Protein 6CH1 (pdb70)

B-factor: mean 39.86, std 14.21, range [16.85, 100.2]

Radius of gyration: 22.58 Å; Cα contacts (8 Å, |Δi|>4): 548; chains: 1; bounding box: 51×66×51 Å

Nearest PDB structures (foldseek):
  6ch2-assembly1_A  TM=9.895E-01  e=1.101E-60  Salmonella enterica subsp. enterica serovar Typhimurium str. LT2
  6ai3-assembly2_B  TM=9.498E-01  e=2.063E-58  Salmonella enterica subsp. enterica serovar Typhimurium str. LT2
  6ai2-assembly2_B  TM=9.522E-01  e=2.180E-57  Salmonella enterica subsp. enterica serovar Typhimurium str. LT2
  6ai1-assembly2_B  TM=9.357E-01  e=2.744E-57  Salmonella enterica subsp. enterica serovar Typhimurium str. LT2
  3myd-assembly1_A  TM=8.206E-01  e=5.466E-31  Helicobacter pylori

Structure (mmCIF, N/CA/C/O backbone):
data_6CH1
#
_entry.id   6CH1
#
_cell.length_a   40.380
_cell.length_b   49.970
_cell.length_c   50.950
_cell.angle_alpha   78.04
_cell.angle_beta   68.99
_cell.angle_gamma   80.66
#
_symmetry.space_group_name_H-M   'P 1'
#
loop_
_entity.id
_entity.type
_entity.pdbx_description
1 polymer 'Flagellar biosynthesis protein FlhA'
2 non-polymer 1,2-ETHANEDIOL
3 water water
#
loop_
_atom_site.group_PDB
_atom_site.id
_atom_site.type_symbol
_atom_site.label_atom_id
_atom_site.label_alt_id
_atom_site.label_comp_id
_atom_site.label_asym_id
_atom_site.label_entity_id
_atom_site.label_seq_id
_atom_site.pdbx_PDB_ins_code
_atom_site.Cartn_x
_atom_site.Cartn_y
_atom_site.Cartn_z
_atom_site.occupancy
_atom_site.B_iso_or_equiv
_atom_site.auth_seq_id
_atom_site.auth_comp_id
_atom_site.auth_asym_id
_atom_site.auth_atom_id
_atom_site.pdbx_PDB_model_num
ATOM 1 N N . GLY A 1 4 ? -48.925 -6.665 -38.934 1.00 81.00 359 GLY A N 1
ATOM 2 C CA . GLY A 1 4 ? -49.747 -5.468 -38.811 1.00 81.31 359 GLY A CA 1
ATOM 3 C C . GLY A 1 4 ? -49.145 -4.490 -37.808 1.00 75.56 359 GLY A C 1
ATOM 4 O O . GLY A 1 4 ? -49.084 -3.285 -38.063 1.00 74.03 359 GLY A O 1
ATOM 5 N N . GLU A 1 5 ? -48.704 -5.014 -36.667 1.00 52.91 360 GLU A N 1
ATOM 6 C CA . GLU A 1 5 ? -48.116 -4.191 -35.617 1.00 48.50 360 GLU A CA 1
ATOM 7 C C . GLU A 1 5 ? -46.637 -3.967 -35.901 1.00 40.40 360 GLU A C 1
ATOM 8 O O . GLU A 1 5 ? -45.908 -4.907 -36.233 1.00 37.71 360 GLU A O 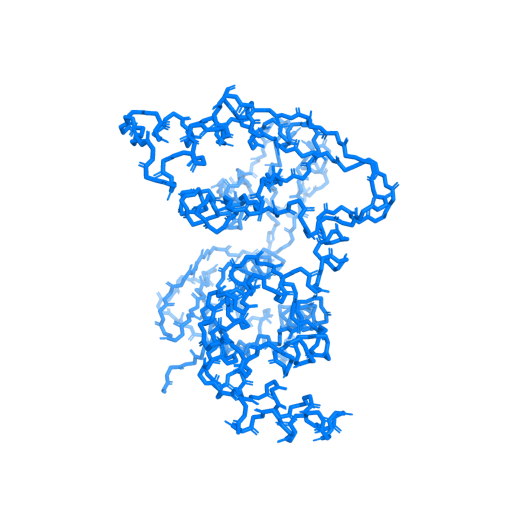1
ATOM 19 N N . ASP A 1 6 ? -46.196 -2.722 -35.761 1.00 37.53 361 ASP A N 1
ATOM 20 C CA . ASP A 1 6 ? -44.782 -2.416 -35.925 1.00 36.12 361 ASP A CA 1
ATOM 21 C C . ASP A 1 6 ? -43.954 -3.219 -34.930 1.00 31.24 361 ASP A C 1
ATOM 22 O O . ASP A 1 6 ? -44.363 -3.433 -33.787 1.00 30.64 361 ASP A O 1
ATOM 31 N N . SER A 1 7 ? -42.788 -3.686 -35.380 1.00 32.76 362 SER A N 1
ATOM 32 C CA . SER A 1 7 ? -41.914 -4.451 -34.497 1.00 30.84 362 SER A CA 1
ATOM 33 C C . SER A 1 7 ? -41.483 -3.614 -33.300 1.00 29.17 362 SER A C 1
ATOM 34 O O . SER A 1 7 ? -41.374 -4.123 -32.178 1.00 28.88 362 SER A O 1
ATOM 42 N N . LEU A 1 8 ? -41.223 -2.331 -33.522 1.00 27.88 363 LEU A N 1
ATOM 43 C CA . LEU A 1 8 ? -40.796 -1.426 -32.465 1.00 26.60 363 LEU A CA 1
ATOM 44 C C . LEU A 1 8 ? -41.438 -0.083 -32.755 1.00 26.76 363 LEU A C 1
ATOM 45 O O . LEU A 1 8 ? -41.331 0.426 -33.875 1.00 29.25 363 LEU A O 1
ATOM 61 N N . GLY A 1 9 ? -42.127 0.472 -31.763 1.00 24.80 364 GLY A N 1
ATOM 62 C CA . GLY A 1 9 ? -42.895 1.679 -31.972 1.00 24.71 364 GLY A CA 1
ATOM 63 C C . GLY A 1 9 ? -42.779 2.615 -30.786 1.00 25.22 364 GLY A C 1
ATOM 64 O O . GLY A 1 9 ? -42.435 2.213 -29.670 1.00 21.61 364 GLY A O 1
ATOM 68 N N . MET A 1 10 ? -43.073 3.881 -31.060 1.00 27.04 365 MET A N 1
ATOM 69 C CA . MET A 1 10 ? -43.150 4.903 -30.031 1.00 30.40 365 MET A CA 1
ATOM 70 C C . MET A 1 10 ? -44.345 5.798 -30.316 1.00 31.76 365 MET A C 1
ATOM 71 O O . MET A 1 10 ? -44.597 6.164 -31.469 1.00 32.48 365 MET A O 1
ATOM 85 N N . GLU A 1 11 ? -45.094 6.119 -29.266 1.00 27.68 366 GLU A N 1
ATOM 86 C CA . GLU A 1 11 ? -46.203 7.056 -29.329 1.00 25.48 366 GLU A CA 1
ATOM 87 C C . GLU A 1 11 ? -45.898 8.235 -28.419 1.00 25.62 366 GLU A C 1
ATOM 88 O O . GLU A 1 11 ? -45.320 8.062 -27.342 1.00 26.11 366 GLU A O 1
ATOM 100 N N . VAL A 1 12 ? -46.293 9.432 -28.843 1.00 26.90 367 VAL A N 1
ATOM 101 C CA . VAL A 1 12 ? -45.924 10.658 -28.144 1.00 32.87 367 VAL A CA 1
ATOM 102 C C . VAL A 1 12 ? -47.133 11.577 -28.030 1.00 34.39 367 VAL A C 1
ATOM 103 O O . VAL A 1 12 ? -47.950 11.671 -28.954 1.00 33.93 367 VAL A O 1
ATOM 116 N N . GLY A 1 13 ? -47.238 12.258 -26.889 1.00 28.88 368 GLY A N 1
ATOM 117 C CA . GLY A 1 13 ? -48.137 13.385 -26.760 1.00 30.17 368 GLY A CA 1
ATOM 118 C C . GLY A 1 13 ? -47.624 14.581 -27.541 1.00 30.66 368 GLY A C 1
ATOM 119 O O . GLY A 1 13 ? -46.476 14.626 -27.980 1.00 29.97 368 GLY A O 1
ATOM 123 N N . TYR A 1 14 ? -48.496 15.585 -27.695 1.00 42.62 369 TYR A N 1
ATOM 124 C CA . TYR A 1 14 ? -48.237 16.642 -28.671 1.00 42.35 369 TYR A CA 1
ATOM 125 C C . TYR A 1 14 ? -47.022 17.489 -28.311 1.00 42.57 369 TYR A C 1
ATOM 126 O O . TYR A 1 14 ? -46.367 18.036 -29.205 1.00 41.72 369 TYR A O 1
ATOM 144 N N . ARG A 1 15 ? -46.693 17.607 -27.025 1.00 32.21 370 ARG A N 1
ATOM 145 C CA . ARG A 1 15 ? -45.538 18.412 -26.651 1.00 32.00 370 ARG A CA 1
ATOM 146 C C . ARG A 1 15 ? -44.234 17.786 -27.128 1.00 30.79 370 ARG A C 1
ATOM 147 O O . ARG A 1 15 ? -43.253 18.503 -27.345 1.00 31.98 370 ARG A O 1
ATOM 168 N N . LEU A 1 16 ? -44.206 16.468 -27.307 1.00 29.61 371 LEU A N 1
ATOM 169 C CA . LEU A 1 16 ? -43.020 15.759 -27.765 1.00 28.64 371 LEU A CA 1
ATOM 170 C C . LEU A 1 16 ? -42.943 15.628 -29.282 1.00 28.69 371 LEU A C 1
ATOM 171 O O . LEU A 1 16 ? -41.965 15.066 -29.787 1.00 29.08 371 LEU A O 1
ATOM 187 N N . ILE A 1 17 ? -43.943 16.127 -30.014 1.00 36.07 372 ILE A N 1
ATOM 188 C CA . ILE A 1 17 ? -43.891 16.061 -31.477 1.00 37.43 372 ILE A CA 1
ATOM 189 C C . ILE A 1 17 ? -42.670 16.765 -32.044 1.00 37.03 372 ILE A C 1
ATOM 190 O O . ILE A 1 17 ? -42.046 16.225 -32.968 1.00 38.04 372 ILE A O 1
ATOM 206 N N . PRO A 1 18 ? -42.277 17.956 -31.578 1.00 35.06 373 PRO A N 1
ATOM 207 C CA . PRO A 1 18 ? -41.112 18.617 -32.193 1.00 35.14 373 PRO A CA 1
ATOM 208 C C . PRO A 1 18 ? -39.845 17.777 -32.171 1.00 34.60 373 PRO A C 1
ATOM 209 O O . PRO A 1 18 ? -39.148 17.695 -33.193 1.00 35.00 373 PRO A O 1
ATOM 220 N N . MET A 1 19 ? -39.523 17.141 -31.038 1.00 33.04 374 MET A N 1
ATOM 221 C CA . MET A 1 19 ? -38.291 16.363 -30.967 1.00 32.21 374 MET A CA 1
ATOM 222 C C . MET A 1 19 ? -38.312 15.133 -31.868 1.00 31.16 374 MET A C 1
ATOM 223 O O . MET A 1 19 ? -37.251 14.536 -32.084 1.00 30.60 374 MET A O 1
ATOM 237 N N . VAL A 1 20 ? -39.471 14.753 -32.413 1.00 31.57 375 VAL A N 1
ATOM 238 C CA . VAL A 1 20 ? -39.563 13.640 -33.349 1.00 32.08 375 VAL A CA 1
ATOM 239 C C . VAL A 1 20 ? -40.025 14.078 -34.734 1.00 36.18 375 VAL A C 1
ATOM 240 O O . VAL A 1 20 ? -40.388 13.233 -35.552 1.00 37.03 375 VAL A O 1
ATOM 253 N N . ASP A 1 21 ? -40.025 15.383 -35.016 1.00 32.30 376 ASP A N 1
ATOM 254 C CA . ASP A 1 21 ? -40.512 15.920 -36.286 1.00 37.95 376 ASP A CA 1
ATOM 255 C C . ASP A 1 21 ? -39.312 16.316 -37.138 1.00 40.65 376 ASP A C 1
ATOM 256 O O . ASP A 1 21 ? -38.589 17.257 -36.803 1.00 40.28 376 ASP A O 1
ATOM 265 N N . PHE A 1 22 ? -39.116 15.609 -38.254 1.00 56.24 377 PHE A N 1
ATOM 266 C CA . PHE A 1 22 ? -37.975 15.877 -39.123 1.00 59.87 377 PHE A CA 1
ATOM 267 C C . PHE A 1 22 ? -38.017 17.280 -39.716 1.00 61.57 377 PHE A C 1
ATOM 268 O O . PHE A 1 22 ? -36.975 17.797 -40.131 1.00 60.52 377 PHE A O 1
ATOM 285 N N . GLN A 1 23 ? -39.193 17.907 -39.769 1.00 59.01 378 GLN A N 1
ATOM 286 C CA . GLN A 1 23 ? -39.299 19.275 -40.256 1.00 61.96 378 GLN A CA 1
ATOM 287 C C . GLN A 1 23 ? -38.938 20.303 -39.193 1.00 61.75 378 GLN A C 1
ATOM 288 O O . GLN A 1 23 ? -38.625 21.448 -39.539 1.00 62.31 378 GLN A O 1
ATOM 302 N N . GLN A 1 24 ? -38.986 19.928 -37.914 1.00 56.54 379 GLN A N 1
ATOM 303 C CA . GLN A 1 24 ? -38.615 20.836 -36.837 1.00 57.29 379 GLN A CA 1
ATOM 304 C C . GLN A 1 24 ? -37.248 20.444 -36.288 1.00 58.74 379 GLN A C 1
ATOM 305 O O . GLN A 1 24 ? -36.379 19.990 -37.041 1.00 58.02 379 GLN A O 1
ATOM 319 N N . ASP A 1 25 ? -37.048 20.613 -34.980 1.00 66.56 380 ASP A N 1
ATOM 320 C CA . ASP A 1 25 ? -35.764 20.277 -34.372 1.00 67.41 380 ASP A CA 1
ATOM 321 C C . ASP A 1 25 ? -35.449 18.792 -34.529 1.00 62.90 380 ASP A C 1
ATOM 322 O O . ASP A 1 25 ? -34.360 18.419 -34.981 1.00 63.04 380 ASP A O 1
ATOM 331 N N . GLY A 1 26 ? -36.392 17.928 -34.156 1.00 47.93 381 GLY A N 1
ATOM 332 C CA . GLY A 1 26 ? -36.207 16.496 -34.325 1.00 41.38 381 GLY A CA 1
ATOM 333 C C . GLY A 1 26 ? -34.988 15.934 -33.628 1.00 35.84 381 GLY A C 1
ATOM 334 O O . GLY A 1 26 ? -34.387 14.977 -34.125 1.00 33.23 381 GLY A O 1
ATOM 338 N N . GLU A 1 27 ? -34.617 16.491 -32.472 1.00 39.99 382 GLU A N 1
ATOM 339 C CA . GLU A 1 27 ? -33.401 16.060 -31.789 1.00 39.44 382 GLU A CA 1
ATOM 340 C C . GLU A 1 27 ? -33.430 14.574 -31.456 1.00 33.56 382 GLU A C 1
ATOM 341 O O . GLU A 1 27 ? -32.386 13.911 -31.490 1.00 31.13 382 GLU A O 1
ATOM 353 N N . LEU A 1 28 ? -34.608 14.032 -31.129 1.00 35.26 383 LEU A N 1
ATOM 354 C CA . LEU A 1 28 ? -34.698 12.630 -30.736 1.00 31.89 383 LEU A CA 1
ATOM 355 C C . LEU A 1 28 ? -34.494 11.692 -31.922 1.00 32.21 383 LEU A C 1
ATOM 356 O O . LEU A 1 28 ? -34.049 10.552 -31.741 1.00 33.09 383 LEU A O 1
ATOM 372 N N . LEU A 1 29 ? -34.819 12.140 -33.136 1.00 33.48 384 LEU A N 1
ATOM 373 C CA . LEU A 1 29 ? -34.592 11.308 -34.312 1.00 32.84 384 LEU A CA 1
ATOM 374 C C . LEU A 1 29 ? -33.112 10.989 -34.480 1.00 33.23 384 LEU A C 1
ATOM 375 O O . LEU A 1 29 ? -32.750 9.859 -34.823 1.00 33.42 384 LEU A O 1
ATOM 391 N N . GLY A 1 30 ? -32.239 11.972 -34.240 1.00 32.64 385 GLY A N 1
ATOM 392 C CA . GLY A 1 30 ? -30.812 11.731 -34.386 1.00 32.63 385 GLY A CA 1
ATOM 393 C C . GLY A 1 30 ? -30.260 10.818 -33.307 1.00 33.59 385 GLY A C 1
ATOM 394 O O . GLY A 1 30 ? -29.366 10.006 -33.565 1.00 34.70 385 GLY A O 1
ATOM 398 N N . ARG A 1 31 ? -30.774 10.947 -32.081 1.00 30.22 386 ARG A N 1
ATOM 399 C CA . ARG A 1 31 ? -30.381 10.044 -31.004 1.00 30.64 386 ARG A CA 1
ATOM 400 C C . ARG A 1 31 ? -30.812 8.612 -31.298 1.00 31.33 386 ARG A C 1
ATOM 401 O O . ARG A 1 31 ? -30.069 7.662 -31.017 1.00 31.82 386 ARG A O 1
ATOM 422 N N . ILE A 1 32 ? -32.014 8.433 -31.851 1.00 32.04 387 ILE A N 1
ATOM 423 C CA . ILE A 1 32 ? -32.469 7.093 -32.214 1.00 30.56 387 ILE A CA 1
ATOM 424 C C . ILE A 1 32 ? -31.531 6.477 -33.242 1.00 33.00 387 ILE A C 1
ATOM 425 O O . ILE A 1 32 ? -31.134 5.312 -33.120 1.00 32.44 387 ILE A O 1
ATOM 441 N N . ARG A 1 33 ? -31.152 7.252 -34.263 1.00 32.46 388 ARG A N 1
ATOM 442 C CA . ARG A 1 33 ? -30.256 6.736 -35.292 1.00 36.95 388 ARG A CA 1
ATOM 443 C C . ARG A 1 33 ? -28.921 6.300 -34.701 1.00 33.19 388 ARG A C 1
ATOM 444 O O . ARG A 1 33 ? -28.384 5.251 -35.077 1.00 31.38 388 ARG A O 1
ATOM 465 N N . SER A 1 34 ? -28.371 7.085 -33.770 1.00 39.79 389 SER A N 1
ATOM 466 C CA . SER A 1 34 ? -27.106 6.707 -33.146 1.00 39.35 389 SER A CA 1
ATOM 467 C C . SER A 1 34 ? -27.269 5.460 -32.284 1.00 34.47 389 SER A C 1
ATOM 468 O O . SER A 1 34 ? -26.367 4.616 -32.229 1.00 32.35 389 SER A O 1
ATOM 476 N N . ILE A 1 35 ? -28.412 5.332 -31.604 1.00 32.08 390 ILE A N 1
ATOM 477 C CA . ILE A 1 35 ? -28.693 4.138 -30.809 1.00 28.30 390 ILE A CA 1
ATOM 478 C C . ILE A 1 35 ? -28.715 2.898 -31.698 1.00 27.44 390 ILE A C 1
ATOM 479 O O . ILE A 1 35 ? -28.113 1.868 -31.374 1.00 27.30 390 ILE A O 1
ATOM 495 N N . ARG A 1 36 ? -29.420 2.971 -32.830 1.00 23.31 391 ARG A N 1
ATOM 496 C CA . ARG A 1 36 ? -29.529 1.798 -33.695 1.00 25.32 391 ARG A CA 1
ATOM 497 C C . ARG A 1 36 ? -28.185 1.470 -34.335 1.00 27.72 391 ARG A C 1
ATOM 498 O O . ARG A 1 36 ? -27.808 0.296 -34.434 1.00 26.52 391 ARG A O 1
ATOM 519 N N . LYS A 1 37 ? -27.441 2.497 -34.750 1.00 29.77 392 LYS A N 1
ATOM 520 C CA . LYS A 1 37 ? -26.109 2.287 -35.311 1.00 32.99 392 LYS A CA 1
ATOM 521 C C . LYS A 1 37 ? -25.165 1.661 -34.287 1.00 29.66 392 LYS A C 1
ATOM 522 O O . LYS A 1 37 ? -24.377 0.770 -34.623 1.00 27.74 392 LYS A O 1
ATOM 541 N N . LYS A 1 38 ? -25.233 2.108 -33.030 1.00 32.78 393 LYS A N 1
ATOM 542 C CA . LYS A 1 38 ? -24.340 1.578 -32.005 1.00 35.12 393 LYS A CA 1
ATOM 543 C C . LYS A 1 38 ? -24.669 0.124 -31.668 1.00 32.59 393 LYS A C 1
ATOM 544 O O . LYS A 1 38 ? -23.765 -0.669 -31.382 1.00 29.35 393 LYS A O 1
ATOM 563 N N . PHE A 1 39 ? -25.956 -0.242 -31.672 1.00 28.99 394 PHE A N 1
ATOM 564 C CA . PHE A 1 39 ? -26.323 -1.645 -31.477 1.00 30.45 394 PHE A CA 1
ATOM 565 C C . PHE A 1 39 ? -25.815 -2.516 -32.625 1.00 27.75 394 PHE A C 1
ATOM 566 O O . PHE A 1 39 ? -25.299 -3.620 -32.401 1.00 26.37 394 PHE A O 1
ATOM 583 N N . ALA A 1 40 ? -25.964 -2.047 -33.863 1.00 31.15 395 ALA A N 1
ATOM 584 C CA . ALA A 1 40 ? -25.486 -2.823 -35.002 1.00 30.61 395 ALA A CA 1
ATOM 585 C C . ALA A 1 40 ? -23.981 -3.044 -34.923 1.00 30.92 395 ALA A C 1
ATOM 586 O O . ALA A 1 40 ? -23.495 -4.156 -35.158 1.00 29.51 395 ALA A O 1
ATOM 593 N N . GLN A 1 41 ? -23.230 -2.001 -34.570 1.00 31.93 396 GLN A N 1
ATOM 594 C CA . GLN A 1 41 ? -21.773 -2.078 -34.596 1.00 36.60 396 GLN A CA 1
ATOM 595 C C . GLN A 1 41 ? -21.222 -2.853 -33.405 1.00 35.55 396 GLN A C 1
ATOM 596 O O . GLN A 1 41 ? -20.286 -3.644 -33.557 1.00 35.50 396 GLN A O 1
ATOM 610 N N . ASP A 1 42 ? -21.786 -2.643 -32.220 1.00 34.70 397 ASP A N 1
ATOM 611 C CA . ASP A 1 42 ? -21.236 -3.233 -31.008 1.00 36.93 397 ASP A CA 1
ATOM 612 C C . ASP A 1 42 ? -21.792 -4.622 -30.724 1.00 35.32 397 ASP A C 1
ATOM 613 O O . ASP A 1 42 ? -21.045 -5.509 -30.299 1.00 34.02 397 ASP A O 1
ATOM 622 N N . MET A 1 43 ? -23.087 -4.830 -30.942 1.00 32.05 398 MET A N 1
ATOM 623 C CA . MET A 1 43 ? -23.716 -6.110 -30.652 1.00 32.24 398 MET A CA 1
ATOM 624 C C . MET A 1 43 ? -23.935 -6.969 -31.891 1.00 28.56 398 MET A C 1
ATOM 625 O O . MET A 1 43 ? -24.279 -8.147 -31.751 1.00 27.57 398 MET A O 1
ATOM 639 N N . GLY A 1 44 ? -23.737 -6.422 -33.089 1.00 29.58 399 GLY A N 1
ATOM 640 C CA . GLY A 1 44 ? -23.992 -7.162 -34.309 1.00 28.43 399 GLY A CA 1
ATOM 641 C C . GLY A 1 44 ? -25.453 -7.265 -34.668 1.00 29.77 399 GLY A C 1
ATOM 642 O O . GLY A 1 44 ? -25.823 -8.080 -35.521 1.00 29.80 399 GLY A O 1
ATOM 646 N N . PHE A 1 45 ? -26.288 -6.428 -34.062 1.00 33.31 400 PHE A N 1
ATOM 647 C CA . PHE A 1 45 ? -27.740 -6.551 -34.099 1.00 35.06 400 PHE A CA 1
ATOM 648 C C . PHE A 1 45 ? -28.297 -5.185 -34.496 1.00 32.01 400 PHE A C 1
ATOM 649 O O . PHE A 1 45 ? -28.304 -4.253 -33.689 1.00 30.98 400 PHE A O 1
ATOM 666 N N . LEU A 1 46 ? -28.740 -5.054 -35.746 1.00 35.83 401 LEU A N 1
ATOM 667 C CA . LEU A 1 46 ? -29.413 -3.830 -36.165 1.00 34.38 401 LEU A CA 1
ATOM 668 C C . LEU A 1 46 ? -30.852 -3.904 -35.676 1.00 34.32 401 LEU A C 1
ATOM 669 O O . LEU A 1 46 ? -31.629 -4.727 -36.180 1.00 35.16 401 LEU A O 1
ATOM 685 N N . PRO A 1 47 ? -31.254 -3.089 -34.704 1.00 26.50 402 PRO A N 1
ATOM 686 C CA . PRO A 1 47 ? -32.633 -3.161 -34.221 1.00 25.89 402 PRO A CA 1
ATOM 687 C C . PRO A 1 47 ? -33.597 -2.701 -35.296 1.00 25.98 402 PRO A C 1
ATOM 688 O O . PRO A 1 47 ? -33.199 -2.015 -36.249 1.00 24.68 402 PRO A O 1
ATOM 699 N N . PRO A 1 48 ? -34.873 -3.065 -35.195 1.00 32.33 403 PRO A N 1
ATOM 700 C CA . PRO A 1 48 ? -35.837 -2.590 -36.189 1.00 31.83 403 PRO A CA 1
ATOM 701 C C . PRO A 1 48 ? -35.990 -1.080 -36.103 1.00 31.37 403 PRO A C 1
ATOM 702 O O . PRO A 1 48 ? -35.697 -0.455 -35.083 1.00 29.51 403 PRO A O 1
ATOM 713 N N . VAL A 1 49 ? -36.442 -0.488 -37.210 1.00 33.07 404 VAL A N 1
ATOM 714 C CA . VAL A 1 49 ? -36.743 0.931 -37.196 1.00 31.43 404 VAL A CA 1
ATOM 715 C C . VAL A 1 49 ? -37.812 1.194 -36.140 1.00 30.49 404 VAL A C 1
ATOM 716 O O . VAL A 1 49 ? -38.702 0.367 -35.901 1.00 29.09 404 VAL A O 1
ATOM 729 N N . VAL A 1 50 ? -37.716 2.351 -35.495 1.00 29.44 405 VAL A N 1
ATOM 730 C CA . VAL A 1 50 ? -38.709 2.777 -34.517 1.00 28.79 405 VAL A CA 1
ATOM 731 C C . VAL A 1 50 ? -39.756 3.591 -35.268 1.00 28.77 405 VAL A C 1
ATOM 732 O O . VAL A 1 50 ? -39.469 4.688 -35.751 1.00 29.61 405 VAL A O 1
ATOM 745 N N . HIS A 1 51 ? -40.966 3.048 -35.381 1.00 28.46 406 HIS A N 1
ATOM 746 C CA . HIS A 1 51 ? -42.076 3.779 -35.980 1.00 31.49 406 HIS A CA 1
ATOM 747 C C . HIS A 1 51 ? -42.684 4.709 -34.938 1.00 31.74 406 HIS A C 1
ATOM 748 O O . HIS A 1 51 ? -43.188 4.252 -33.907 1.00 30.57 406 HIS A O 1
ATOM 762 N N . ILE A 1 52 ? -42.643 6.010 -35.208 1.00 34.18 407 ILE A N 1
ATOM 763 C CA . ILE A 1 52 ? -43.106 7.029 -34.272 1.00 32.88 407 ILE A CA 1
ATOM 764 C C . ILE A 1 52 ? -44.437 7.572 -34.770 1.00 32.70 407 ILE A C 1
ATOM 765 O O . ILE A 1 52 ? -44.584 7.886 -35.957 1.00 30.66 407 ILE A O 1
ATOM 781 N N . ARG A 1 53 ? -45.403 7.682 -33.863 1.00 26.86 408 ARG A N 1
ATOM 782 C CA . ARG A 1 53 ? -46.720 8.204 -34.189 1.00 32.31 408 ARG A CA 1
ATOM 783 C C . ARG A 1 53 ? -47.230 9.029 -33.017 1.00 30.63 408 ARG A C 1
ATOM 784 O O . ARG A 1 53 ? -46.930 8.738 -31.858 1.00 27.64 408 ARG A O 1
ATOM 805 N N . ASP A 1 54 ? -47.978 10.080 -33.332 1.00 42.30 409 ASP A N 1
ATOM 806 C CA . ASP A 1 54 ? -48.628 10.878 -32.305 1.00 45.55 409 ASP A CA 1
ATOM 807 C C . ASP A 1 54 ? -49.835 10.131 -31.751 1.00 42.50 409 ASP A C 1
ATOM 808 O O . ASP A 1 54 ? -50.468 9.329 -32.444 1.00 41.32 409 ASP A O 1
ATOM 817 N N . ASN A 1 55 ? -50.148 10.401 -30.485 1.00 44.42 410 ASN A N 1
ATOM 818 C CA . ASN A 1 55 ? -51.301 9.804 -29.816 1.00 44.08 410 ASN A CA 1
ATOM 819 C C . ASN A 1 55 ? -51.880 10.850 -28.874 1.00 47.13 410 ASN A C 1
ATOM 820 O O . ASN A 1 55 ? -51.279 11.152 -27.838 1.00 47.49 410 ASN A O 1
ATOM 831 N N . MET A 1 56 ? -53.053 11.384 -29.218 1.00 43.32 411 MET A N 1
ATOM 832 C CA . MET A 1 56 ? -53.600 12.557 -28.549 1.00 46.96 411 MET A CA 1
ATOM 833 C C . MET A 1 56 ? -54.410 12.248 -27.295 1.00 44.16 411 MET A C 1
ATOM 834 O O . MET A 1 56 ? -54.736 13.181 -26.553 1.00 42.28 411 MET A O 1
ATOM 848 N N . ASP A 1 57 ? -54.760 10.990 -27.038 1.00 54.10 412 ASP A N 1
ATOM 849 C CA . ASP A 1 57 ? -55.294 10.655 -25.725 1.00 57.51 412 ASP A CA 1
ATOM 850 C C . ASP A 1 57 ? -54.183 10.438 -24.710 1.00 55.81 412 ASP A C 1
ATOM 851 O O . ASP A 1 57 ? -54.465 10.281 -23.517 1.00 55.16 412 ASP A O 1
ATOM 860 N N . LEU A 1 58 ? -52.936 10.432 -25.166 1.00 46.61 413 LEU A N 1
ATOM 861 C CA . LEU A 1 58 ? -51.780 10.463 -24.294 1.00 46.56 413 LEU A CA 1
ATOM 862 C C . LEU A 1 58 ? -51.600 11.867 -23.737 1.00 45.23 413 LEU A C 1
ATOM 863 O O . LEU A 1 58 ? -51.906 12.864 -24.397 1.00 45.53 413 LEU A O 1
ATOM 879 N N . GLN A 1 59 ? -51.100 11.943 -22.506 1.00 44.65 414 GLN A N 1
ATOM 880 C CA . GLN A 1 59 ? -50.818 13.236 -21.916 1.00 46.48 414 GLN A CA 1
ATOM 881 C C . GLN A 1 59 ? -49.813 13.988 -22.790 1.00 42.88 414 GLN A C 1
ATOM 882 O O . GLN A 1 59 ? -49.048 13.375 -23.539 1.00 39.59 414 GLN A O 1
ATOM 896 N N . PRO A 1 60 ? -49.791 15.323 -22.700 1.00 39.58 415 PRO A N 1
ATOM 897 C CA . PRO A 1 60 ? -48.952 16.104 -23.631 1.00 37.62 415 PRO A CA 1
ATOM 898 C C . PRO A 1 60 ? -47.470 15.756 -23.593 1.00 33.37 415 PRO A C 1
ATOM 899 O O . PRO A 1 60 ? -46.830 15.697 -24.649 1.00 32.28 415 PRO A O 1
ATOM 910 N N . ALA A 1 61 ? -46.898 15.545 -22.408 1.00 33.36 416 ALA A N 1
ATOM 911 C CA . ALA A 1 61 ? -45.474 15.270 -22.267 1.00 32.14 416 ALA A CA 1
ATOM 912 C C . ALA A 1 61 ? -45.180 13.788 -22.051 1.00 31.47 416 ALA A C 1
ATOM 913 O O . ALA A 1 61 ? -44.119 13.445 -21.522 1.00 29.99 416 ALA A O 1
ATOM 920 N N . ARG A 1 62 ? -46.091 12.910 -22.460 1.00 31.60 417 ARG A N 1
ATOM 921 C CA . ARG A 1 62 ? -45.972 11.476 -22.243 1.00 30.62 417 ARG A CA 1
ATOM 922 C C . ARG A 1 62 ? -45.565 10.776 -23.533 1.00 28.14 417 ARG A C 1
ATOM 923 O O . ARG A 1 62 ? -45.957 11.176 -24.631 1.00 29.09 417 ARG A O 1
ATOM 944 N N . TYR A 1 63 ? -44.766 9.724 -23.389 1.00 27.37 418 TYR A N 1
ATOM 945 C CA . TYR A 1 63 ? -44.450 8.829 -24.488 1.00 25.66 418 TYR A CA 1
ATOM 946 C C . TYR A 1 63 ? -44.648 7.394 -24.021 1.00 25.09 418 TYR A C 1
ATOM 947 O O . TYR A 1 63 ? -44.608 7.095 -22.823 1.00 24.11 418 TYR A O 1
ATOM 965 N N . ARG A 1 64 ? -44.892 6.518 -24.994 1.00 26.96 419 ARG A N 1
ATOM 966 C CA . ARG A 1 64 ? -44.915 5.078 -24.797 1.00 27.33 419 ARG A CA 1
ATOM 967 C C . ARG A 1 64 ? -43.963 4.443 -25.797 1.00 26.85 419 ARG A C 1
ATOM 968 O O . ARG A 1 64 ? -43.776 4.948 -26.907 1.00 28.50 419 ARG A O 1
ATOM 989 N N . ILE A 1 65 ? -43.382 3.316 -25.407 1.00 23.47 420 ILE A N 1
ATOM 990 C CA . ILE A 1 65 ? -42.546 2.508 -26.283 1.00 23.01 420 ILE A CA 1
ATOM 991 C C . ILE A 1 65 ? -43.188 1.133 -26.358 1.00 25.01 420 ILE A C 1
ATOM 992 O O . ILE A 1 65 ? -43.587 0.575 -25.329 1.00 24.97 420 ILE A O 1
ATOM 1008 N N . LEU A 1 66 ? -43.304 0.600 -27.572 1.00 24.95 421 LEU A N 1
ATOM 1009 C CA . LEU A 1 66 ? -44.088 -0.598 -27.816 1.00 24.53 421 LEU A CA 1
ATOM 1010 C C . LEU A 1 66 ? -43.310 -1.574 -28.682 1.00 24.32 421 LEU A C 1
ATOM 1011 O O . LEU A 1 66 ? -42.509 -1.180 -29.536 1.00 25.17 421 LEU A O 1
ATOM 1027 N N A MET A 1 67 ? -43.577 -2.858 -28.463 0.50 29.78 422 MET A N 1
ATOM 1028 N N B MET A 1 67 ? -43.535 -2.861 -28.429 0.50 29.75 422 MET A N 1
ATOM 1029 C CA A MET A 1 67 ? -43.002 -3.938 -29.257 0.50 23.51 422 MET A CA 1
ATOM 1030 C CA B MET A 1 67 ? -43.016 -3.941 -29.259 0.50 23.52 422 MET A CA 1
ATOM 1031 C C A MET A 1 67 ? -44.166 -4.777 -29.768 0.50 34.97 422 MET A C 1
ATOM 1032 C C B MET A 1 67 ? -44.204 -4.737 -29.769 0.50 34.72 422 MET A C 1
ATOM 1033 O O A MET A 1 67 ? -44.884 -5.393 -28.975 0.50 27.01 422 MET A O 1
ATOM 1034 O O B MET A 1 67 ? -44.971 -5.289 -28.973 0.50 27.00 422 MET A O 1
ATOM 1061 N N . LYS A 1 68 ? -44.361 -4.789 -31.086 1.00 25.63 423 LYS A N 1
ATOM 1062 C CA . LYS A 1 68 ? -45.476 -5.509 -31.699 1.00 33.11 423 LYS A CA 1
ATOM 1063 C C . LYS A 1 68 ? -46.804 -5.083 -31.079 1.00 32.12 423 LYS A C 1
ATOM 1064 O O . LYS A 1 68 ? -47.685 -5.904 -30.818 1.00 31.62 423 LYS A O 1
ATOM 1083 N N . GLY A 1 69 ? -46.935 -3.784 -30.817 1.00 32.20 424 GLY A N 1
ATOM 1084 C CA . GLY A 1 69 ? -48.161 -3.219 -30.291 1.00 32.07 424 GLY A CA 1
ATOM 1085 C C . GLY A 1 69 ? -48.359 -3.361 -28.797 1.00 29.70 424 GLY A C 1
ATOM 1086 O O . GLY A 1 69 ? -49.404 -2.936 -28.287 1.00 31.86 424 GLY A O 1
ATOM 1090 N N . VAL A 1 70 ? -47.399 -3.941 -28.082 1.00 24.77 425 VAL A N 1
ATOM 1091 C CA . VAL A 1 70 ? -47.489 -4.166 -26.643 1.00 25.07 425 VAL A CA 1
ATOM 1092 C C . VAL A 1 70 ? -46.565 -3.167 -25.953 1.00 22.52 425 VAL A C 1
ATOM 1093 O O . VAL A 1 70 ? -45.359 -3.141 -26.222 1.00 21.78 425 VAL A O 1
ATOM 1106 N N . GLU A 1 71 ? -47.124 -2.353 -25.062 1.00 23.12 426 GLU A N 1
ATOM 1107 C CA . GLU A 1 71 ? -46.323 -1.368 -24.350 1.00 27.50 426 GLU A CA 1
ATOM 1108 C C . GLU A 1 71 ? -45.292 -2.062 -23.466 1.00 23.57 426 GLU A C 1
ATOM 1109 O O . GLU A 1 71 ? -45.629 -2.949 -22.674 1.00 24.78 426 GLU A O 1
ATOM 1121 N N . ILE A 1 72 ? -44.031 -1.659 -23.614 1.00 22.81 427 ILE A N 1
ATOM 1122 C CA . ILE A 1 72 ? -42.950 -2.139 -22.758 1.00 20.59 427 ILE A CA 1
ATOM 1123 C C . ILE A 1 72 ? -42.331 -1.035 -21.916 1.00 24.21 427 ILE A C 1
ATOM 1124 O O . ILE A 1 72 ? -41.573 -1.341 -20.981 1.00 24.66 427 ILE A O 1
ATOM 1140 N N . GLY A 1 73 ? -42.635 0.227 -22.197 1.00 26.12 428 GLY A N 1
ATOM 1141 C CA . GLY A 1 73 ? -42.135 1.317 -21.381 1.00 25.83 428 GLY A CA 1
ATOM 1142 C C . GLY A 1 73 ? -42.929 2.574 -21.632 1.00 26.39 428 GLY A C 1
ATOM 1143 O O . GLY A 1 73 ? -43.601 2.717 -22.658 1.00 27.47 428 GLY A O 1
ATOM 1147 N N . SER A 1 74 ? -42.850 3.490 -20.672 1.00 26.38 429 SER A N 1
ATOM 1148 C CA . SER A 1 74 ? -43.505 4.780 -20.793 1.00 26.58 429 SER A CA 1
ATOM 1149 C C . SER A 1 74 ? -42.856 5.736 -19.804 1.00 28.27 429 SER A C 1
ATOM 1150 O O . SER A 1 74 ? -42.167 5.317 -18.870 1.00 26.85 429 SER A O 1
ATOM 1158 N N . GLY A 1 75 ? -43.087 7.023 -20.017 1.00 28.43 430 GLY A N 1
ATOM 1159 C CA . GLY A 1 75 ? -42.573 8.014 -19.093 1.00 29.73 430 GLY A CA 1
ATOM 1160 C C . GLY A 1 75 ? -42.967 9.404 -19.525 1.00 32.69 430 GLY A C 1
ATOM 1161 O O . GLY A 1 75 ? -43.711 9.598 -20.491 1.00 31.81 430 GLY A O 1
ATOM 1165 N N . ASP A 1 76 ? -42.466 10.375 -18.772 1.00 34.22 431 ASP A N 1
ATOM 1166 C CA . ASP A 1 76 ? -42.679 11.780 -19.065 1.00 37.77 431 ASP A CA 1
ATOM 1167 C C . ASP A 1 76 ? -41.375 12.389 -19.561 1.00 34.57 431 ASP A C 1
ATOM 1168 O O . ASP A 1 76 ? -40.283 11.967 -19.172 1.00 34.23 431 ASP A O 1
ATOM 1177 N N . ALA A 1 77 ? -41.498 13.361 -20.459 1.00 33.30 432 ALA A N 1
ATOM 1178 C CA . ALA A 1 77 ? -40.356 14.149 -20.902 1.00 31.50 432 ALA A CA 1
ATOM 1179 C C . ALA A 1 77 ? -40.844 15.570 -21.114 1.00 31.56 432 ALA A C 1
ATOM 1180 O O . ALA A 1 77 ? -41.773 15.798 -21.892 1.00 34.13 432 ALA A O 1
ATOM 1187 N N . TYR A 1 78 ? -40.243 16.516 -20.410 1.00 34.47 433 TYR A N 1
ATOM 1188 C CA . TYR A 1 78 ? -40.690 17.901 -20.477 1.00 34.77 433 TYR A CA 1
ATOM 1189 C C . TYR A 1 78 ? -39.703 18.718 -21.302 1.00 35.34 433 TYR A C 1
ATOM 1190 O O . TYR A 1 78 ? -38.590 18.994 -20.824 1.00 34.52 433 TYR A O 1
ATOM 1208 N N . PRO A 1 79 ? -40.055 19.130 -22.528 1.00 38.34 434 PRO A N 1
ATOM 1209 C CA . PRO A 1 79 ? -39.065 19.788 -23.402 1.00 39.59 434 PRO A CA 1
ATOM 1210 C C . PRO A 1 79 ? -38.368 20.990 -22.787 1.00 41.77 434 PRO A C 1
ATOM 1211 O O . PRO A 1 79 ? -37.212 21.267 -23.135 1.00 43.38 434 PRO A O 1
ATOM 1222 N N . GLY A 1 80 ? -39.024 21.720 -21.899 1.00 46.99 435 GLY A N 1
ATOM 1223 C CA . GLY A 1 80 ? -38.416 22.900 -21.324 1.00 48.50 435 GLY A CA 1
ATOM 1224 C C . GLY A 1 80 ? -37.584 22.668 -20.082 1.00 47.82 435 GLY A C 1
ATOM 1225 O O . GLY A 1 80 ? -37.106 23.644 -19.494 1.00 50.32 435 GLY A O 1
ATOM 1229 N N . ARG A 1 81 ? -37.382 21.419 -19.664 1.00 39.00 436 ARG A N 1
ATOM 1230 C CA . ARG A 1 81 ? -36.729 21.131 -18.397 1.00 38.56 436 ARG A CA 1
ATOM 1231 C C . ARG A 1 81 ? -35.639 20.083 -18.576 1.00 35.57 436 ARG A C 1
ATOM 1232 O O . ARG A 1 81 ? -35.545 19.404 -19.604 1.00 32.66 436 ARG A O 1
ATOM 1253 N N . TRP A 1 82 ? -34.804 19.977 -17.547 1.00 31.08 437 TRP A N 1
ATOM 1254 C CA . TRP A 1 82 ? -33.751 18.981 -17.462 1.00 30.14 437 TRP A CA 1
ATOM 1255 C C . TRP A 1 82 ? -34.091 17.998 -16.354 1.00 27.35 437 TRP A C 1
ATOM 1256 O O . TRP A 1 82 ? -34.728 18.358 -15.363 1.00 28.28 437 TRP A O 1
ATOM 1277 N N . LEU A 1 83 ? -33.666 16.752 -16.528 1.00 28.80 438 LEU A N 1
ATOM 1278 C CA . LEU A 1 83 ? -33.827 15.733 -15.501 1.00 28.66 438 LEU A CA 1
ATOM 1279 C C . LEU A 1 83 ? -32.527 15.626 -14.711 1.00 28.70 438 LEU A C 1
ATOM 1280 O O . LEU A 1 83 ? -31.480 15.280 -15.270 1.00 28.39 438 LEU A O 1
ATOM 1296 N N . ALA A 1 84 ? -32.600 15.940 -13.422 1.00 28.36 439 ALA A N 1
ATOM 1297 C CA . ALA A 1 84 ? -31.458 15.837 -12.518 1.00 27.67 439 ALA A CA 1
ATOM 1298 C C . ALA A 1 84 ? -31.538 14.478 -11.833 1.00 32.12 439 ALA A C 1
ATOM 1299 O O . ALA A 1 84 ? -32.458 14.221 -11.050 1.00 33.97 439 ALA A O 1
ATOM 1306 N N . ILE A 1 85 ? -30.583 13.605 -12.138 1.00 32.24 440 ILE A N 1
ATOM 1307 C CA . ILE A 1 85 ? -30.587 12.224 -11.671 1.00 33.59 440 ILE A CA 1
ATOM 1308 C C . ILE A 1 85 ? -29.560 12.090 -10.556 1.00 37.46 440 ILE A C 1
ATOM 1309 O O . ILE A 1 85 ? -28.404 12.499 -10.718 1.00 37.78 440 ILE A O 1
ATOM 1325 N N . ASN A 1 86 ? -29.983 11.512 -9.427 1.00 41.78 441 ASN A N 1
ATOM 1326 C CA . ASN A 1 86 ? -29.078 11.207 -8.325 1.00 42.22 441 ASN A CA 1
ATOM 1327 C C . ASN A 1 86 ? -28.503 9.818 -8.562 1.00 42.42 441 ASN A C 1
ATOM 1328 O O . ASN A 1 86 ? -29.222 8.825 -8.376 1.00 42.65 441 ASN A O 1
ATOM 1339 N N . PRO A 1 87 ? -27.233 9.685 -8.961 1.00 43.86 442 PRO A N 1
ATOM 1340 C CA . PRO A 1 87 ? -26.671 8.342 -9.162 1.00 44.83 442 PRO A CA 1
ATOM 1341 C C . PRO A 1 87 ? -26.359 7.606 -7.870 1.00 46.44 442 PRO A C 1
ATOM 1342 O O . PRO A 1 87 ? -25.952 6.440 -7.930 1.00 46.38 442 PRO A O 1
ATOM 1353 N N . GLY A 1 88 ? -26.549 8.240 -6.714 1.00 46.47 443 GLY A N 1
ATOM 1354 C CA . GLY A 1 88 ? -26.219 7.639 -5.438 1.00 48.85 443 GLY A CA 1
ATOM 1355 C C . GLY A 1 88 ? -25.314 8.518 -4.600 1.00 50.70 443 GLY A C 1
ATOM 1356 O O . GLY A 1 88 ? -25.145 8.276 -3.402 1.00 51.90 443 GLY A O 1
ATOM 1360 N N . THR A 1 89 ? -24.741 9.555 -5.219 1.00 51.93 444 THR A N 1
ATOM 1361 C CA . THR A 1 89 ? -23.762 10.419 -4.571 1.00 51.14 444 THR A CA 1
ATOM 1362 C C . THR A 1 89 ? -24.190 11.880 -4.473 1.00 48.96 444 THR A C 1
ATOM 1363 O O . THR A 1 89 ? -23.434 12.691 -3.925 1.00 49.20 444 THR A O 1
ATOM 1374 N N . ALA A 1 90 ? -25.362 12.246 -4.983 1.00 42.85 445 ALA A N 1
ATOM 1375 C CA . ALA A 1 90 ? -25.800 13.633 -4.909 1.00 42.89 445 ALA A CA 1
ATOM 1376 C C . ALA A 1 90 ? -26.071 14.038 -3.462 1.00 44.32 445 ALA A C 1
ATOM 1377 O O . ALA A 1 90 ? -26.304 13.202 -2.587 1.00 44.74 445 ALA A O 1
ATOM 1384 N N . ALA A 1 91 ? -26.038 15.350 -3.219 1.00 45.29 446 ALA A N 1
ATOM 1385 C CA . ALA A 1 91 ? -26.237 15.916 -1.894 1.00 47.21 446 ALA A CA 1
ATOM 1386 C C . ALA A 1 91 ? -27.388 16.912 -1.911 1.00 47.22 446 ALA A C 1
ATOM 1387 O O . ALA A 1 91 ? -27.491 17.747 -2.816 1.00 47.17 446 ALA A O 1
ATOM 1394 N N . GLY A 1 92 ? -28.237 16.838 -0.892 1.00 54.89 447 GLY A N 1
ATOM 1395 C CA . GLY A 1 92 ? -29.337 17.767 -0.776 1.00 54.73 447 GLY A CA 1
ATOM 1396 C C . GLY A 1 92 ? -30.413 17.501 -1.817 1.00 53.22 447 GLY A C 1
ATOM 1397 O O . GLY A 1 92 ? -30.410 16.500 -2.530 1.00 51.45 447 GLY A O 1
ATOM 1401 N N . THR A 1 93 ? -31.345 18.444 -1.895 1.00 57.00 448 THR A N 1
ATOM 1402 C CA . THR A 1 93 ? -32.492 18.346 -2.781 1.00 58.44 448 THR A CA 1
ATOM 1403 C C . THR A 1 93 ? -32.518 19.542 -3.725 1.00 55.75 448 THR A C 1
ATOM 1404 O O . THR A 1 93 ? -31.810 20.534 -3.538 1.00 56.04 448 THR A O 1
ATOM 1415 N N . LEU A 1 94 ? -33.344 19.427 -4.758 1.00 49.24 449 LEU A N 1
ATOM 1416 C CA . LEU A 1 94 ? -33.600 20.511 -5.688 1.00 46.67 449 LEU A CA 1
ATOM 1417 C C . LEU A 1 94 ? -35.102 20.713 -5.809 1.00 46.26 449 LEU A C 1
ATOM 1418 O O . LEU A 1 94 ? -35.874 19.759 -5.663 1.00 46.52 449 LEU A O 1
ATOM 1434 N N . PRO A 1 95 ? -35.548 21.937 -6.086 1.00 43.68 450 PRO A N 1
ATOM 1435 C CA . PRO A 1 95 ? -36.978 22.156 -6.322 1.00 45.47 450 PRO A CA 1
ATOM 1436 C C . PRO A 1 95 ? -37.383 21.666 -7.704 1.00 47.82 450 PRO A C 1
ATOM 1437 O O . PRO A 1 95 ? -36.643 21.816 -8.680 1.00 46.96 450 PRO A O 1
ATOM 1448 N N . GLY A 1 96 ? -38.559 21.062 -7.775 1.00 46.67 451 GLY A N 1
ATOM 1449 C CA . GLY A 1 96 ? -39.113 20.624 -9.037 1.00 46.83 451 GLY A CA 1
ATOM 1450 C C . GLY A 1 96 ? -39.922 19.355 -8.856 1.00 47.66 451 GLY A C 1
ATOM 1451 O O . GLY A 1 96 ? -40.166 18.902 -7.742 1.00 47.91 451 GLY A O 1
ATOM 1455 N N . GLU A 1 97 ? -40.332 18.788 -9.986 1.00 50.95 452 GLU A N 1
ATOM 1456 C CA . GLU A 1 97 ? -41.147 17.578 -9.985 1.00 52.14 452 GLU A CA 1
ATOM 1457 C C . GLU A 1 97 ? -40.253 16.388 -9.670 1.00 46.88 452 GLU A C 1
ATOM 1458 O O . GLU A 1 97 ? -39.414 15.997 -10.488 1.00 43.48 452 GLU A O 1
ATOM 1470 N N . LYS A 1 98 ? -40.418 15.819 -8.478 1.00 50.12 453 LYS A N 1
ATOM 1471 C CA . LYS A 1 98 ? -39.647 14.645 -8.102 1.00 49.63 453 LYS A CA 1
ATOM 1472 C C . LYS A 1 98 ? -40.175 13.419 -8.832 1.00 46.01 453 LYS A C 1
ATOM 1473 O O . LYS A 1 98 ? -41.385 13.201 -8.925 1.00 45.66 453 LYS A O 1
ATOM 1492 N N . THR A 1 99 ? -39.256 12.614 -9.357 1.00 42.45 454 THR A N 1
ATOM 1493 C CA . THR A 1 99 ? -39.639 11.426 -10.105 1.00 42.43 454 THR A CA 1
ATOM 1494 C C . THR A 1 99 ? -38.571 10.349 -9.994 1.00 40.90 454 THR A C 1
ATOM 1495 O O . THR A 1 99 ? -37.829 10.288 -9.009 1.00 40.85 454 THR A O 1
ATOM 1506 N N . VAL A 1 100 ? -38.491 9.501 -11.012 1.00 41.20 455 VAL A N 1
ATOM 1507 C CA . VAL A 1 100 ? -37.527 8.414 -11.069 1.00 42.56 455 VAL A CA 1
ATOM 1508 C C . VAL A 1 100 ? -37.059 8.298 -12.511 1.00 43.15 455 VAL A C 1
ATOM 1509 O O . VAL A 1 100 ? -37.865 8.391 -13.442 1.00 42.18 455 VAL A O 1
ATOM 1522 N N . ASP A 1 101 ? -35.763 8.120 -12.707 1.00 35.34 456 ASP A N 1
ATOM 1523 C CA . ASP A 1 101 ? -35.257 8.028 -14.073 1.00 40.72 456 ASP A CA 1
ATOM 1524 C C . ASP A 1 101 ? -35.768 6.732 -14.696 1.00 40.41 456 ASP A C 1
ATOM 1525 O O . ASP A 1 101 ? -35.727 5.679 -14.047 1.00 37.93 456 ASP A O 1
ATOM 1534 N N . PRO A 1 102 ? -36.276 6.764 -15.932 1.00 47.23 457 PRO A N 1
ATOM 1535 C CA . PRO A 1 102 ? -36.984 5.584 -16.453 1.00 48.25 457 PRO A CA 1
ATOM 1536 C C . PRO A 1 102 ? -36.088 4.388 -16.711 1.00 49.71 457 PRO A C 1
ATOM 1537 O O . PRO A 1 102 ? -36.582 3.254 -16.693 1.00 49.33 457 PRO A O 1
ATOM 1548 N N . ALA A 1 103 ? -34.793 4.595 -16.947 1.00 52.99 458 ALA A N 1
ATOM 1549 C CA . ALA A 1 103 ? -33.912 3.487 -17.296 1.00 55.89 458 ALA A CA 1
ATOM 1550 C C . ALA A 1 103 ? -33.463 2.707 -16.063 1.00 57.60 458 ALA A C 1
ATOM 1551 O O . ALA A 1 103 ? -33.515 1.472 -16.051 1.00 57.24 458 ALA A O 1
ATOM 1558 N N . PHE A 1 104 ? -33.020 3.408 -15.015 1.00 57.94 459 PHE A N 1
ATOM 1559 C CA . PHE A 1 104 ? -32.360 2.768 -13.884 1.00 58.29 459 PHE A CA 1
ATOM 1560 C C . PHE A 1 104 ? -33.144 2.840 -12.581 1.00 53.96 459 PHE A C 1
ATOM 1561 O O . PHE A 1 104 ? -32.728 2.219 -11.597 1.00 52.48 459 PHE A O 1
ATOM 1578 N N . GLY A 1 105 ? -34.254 3.568 -12.539 1.00 43.03 460 GLY A N 1
ATOM 1579 C CA . GLY A 1 105 ? -35.024 3.665 -11.319 1.00 40.87 460 GLY A CA 1
ATOM 1580 C C . GLY A 1 105 ? -34.463 4.606 -10.276 1.00 38.86 460 GLY A C 1
ATOM 1581 O O . GLY A 1 105 ? -35.014 4.675 -9.170 1.00 39.72 460 GLY A O 1
ATOM 1585 N N . LEU A 1 106 ? -33.400 5.341 -10.591 1.00 41.27 461 LEU A N 1
ATOM 1586 C CA . LEU A 1 106 ? -32.786 6.248 -9.627 1.00 40.26 461 LEU A CA 1
ATOM 1587 C C . LEU A 1 106 ? -33.681 7.455 -9.354 1.00 37.57 461 LEU A C 1
ATOM 1588 O O . LEU A 1 106 ? -34.417 7.923 -10.226 1.00 36.54 461 LEU A O 1
ATOM 1604 N N . ASP A 1 107 ? -33.601 7.970 -8.125 1.00 39.97 462 ASP A N 1
ATOM 1605 C CA . ASP A 1 107 ? -34.328 9.184 -7.775 1.00 39.20 462 ASP A CA 1
ATOM 1606 C C . ASP A 1 107 ? -33.841 10.345 -8.634 1.00 34.34 462 ASP A C 1
ATOM 1607 O O . ASP A 1 107 ? -32.643 10.487 -8.894 1.00 31.52 462 ASP A O 1
ATOM 1616 N N . ALA A 1 108 ? -34.775 11.188 -9.064 1.00 36.05 463 ALA A N 1
ATOM 1617 C CA . ALA A 1 108 ? -34.444 12.276 -9.968 1.00 31.68 463 ALA A CA 1
ATOM 1618 C C . ALA A 1 108 ? -35.481 13.373 -9.808 1.00 30.35 463 ALA A C 1
ATOM 1619 O O . ALA A 1 108 ? -36.550 13.160 -9.234 1.00 32.05 463 ALA A O 1
ATOM 1626 N N . ILE A 1 109 ? -35.144 14.554 -10.318 1.00 31.69 464 ILE A N 1
ATOM 1627 C CA . ILE A 1 109 ? -36.009 15.725 -10.244 1.00 33.95 464 ILE A CA 1
ATOM 1628 C C . ILE A 1 109 ? -35.970 16.420 -11.594 1.00 33.59 464 ILE A C 1
ATOM 1629 O O . ILE A 1 109 ? -34.889 16.630 -12.156 1.00 32.96 464 ILE A O 1
ATOM 1645 N N . TRP A 1 110 ? -37.143 16.773 -12.113 1.00 32.76 465 TRP A N 1
ATOM 1646 C CA . TRP A 1 110 ? -37.217 17.681 -13.247 1.00 31.83 465 TRP A CA 1
ATOM 1647 C C . TRP A 1 110 ? -37.020 19.100 -12.732 1.00 32.24 465 TRP A C 1
ATOM 1648 O O . TRP A 1 110 ? -37.683 19.523 -11.779 1.00 33.08 465 TRP A O 1
ATOM 1669 N N . ILE A 1 111 ? -36.094 19.825 -13.349 1.00 31.71 466 ILE A N 1
ATOM 1670 C CA . ILE A 1 111 ? -35.673 21.129 -12.862 1.00 33.01 466 ILE A CA 1
ATOM 1671 C C . ILE A 1 111 ? -35.692 22.128 -14.009 1.00 35.27 466 ILE A C 1
ATOM 1672 O O . ILE A 1 111 ? -35.563 21.763 -15.183 1.00 34.45 466 ILE A O 1
ATOM 1688 N N . GLU A 1 112 ? -35.860 23.399 -13.653 1.00 36.50 467 GLU A N 1
ATOM 1689 C CA . GLU A 1 112 ? -35.732 24.488 -14.608 1.00 42.56 467 G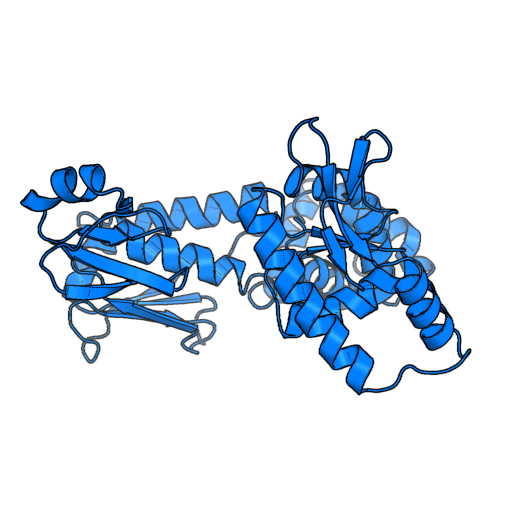LU A CA 1
ATOM 1690 C C . GLU A 1 112 ? -34.298 24.555 -15.125 1.00 39.76 467 GLU A C 1
ATOM 1691 O O . GLU A 1 112 ? -33.358 24.072 -14.489 1.00 37.71 467 GLU A O 1
ATOM 1703 N N . SER A 1 113 ? -34.133 25.173 -16.297 1.00 40.56 468 SER A N 1
ATOM 1704 C CA . SER A 1 113 ? -32.800 25.309 -16.878 1.00 40.45 468 SER A CA 1
ATOM 1705 C C . SER A 1 113 ? -31.863 26.081 -15.958 1.00 39.51 468 SER A C 1
ATOM 1706 O O . SER A 1 113 ? -30.666 25.782 -15.900 1.00 39.90 468 SER A O 1
ATOM 1714 N N . ALA A 1 114 ? -32.384 27.066 -15.229 1.00 34.04 469 ALA A N 1
ATOM 1715 C CA . ALA A 1 114 ? -31.546 27.918 -14.393 1.00 34.94 469 ALA A CA 1
ATOM 1716 C C . ALA A 1 114 ? -30.913 27.175 -13.223 1.00 34.41 469 ALA A C 1
ATOM 1717 O O . ALA A 1 114 ? -29.992 27.712 -12.600 1.00 35.00 469 ALA A O 1
ATOM 1724 N N . LEU A 1 115 ? -31.375 25.968 -12.905 1.00 36.26 470 LEU A N 1
ATOM 1725 C CA . LEU A 1 115 ? -30.806 25.178 -11.821 1.00 36.83 470 LEU A CA 1
ATOM 1726 C C . LEU A 1 115 ? -29.821 24.122 -12.306 1.00 31.72 470 LEU A C 1
ATOM 1727 O O . LEU A 1 115 ? -29.286 23.374 -11.484 1.00 37.67 470 LEU A O 1
ATOM 1743 N N . LYS A 1 116 ? -29.559 24.057 -13.613 1.00 30.87 471 LYS A N 1
ATOM 1744 C CA . LYS A 1 116 ? -28.689 23.020 -14.162 1.00 36.15 471 LYS A CA 1
ATOM 1745 C C . LYS A 1 116 ? -27.347 22.958 -13.436 1.00 29.76 471 LYS A C 1
ATOM 1746 O O . LYS A 1 116 ? -26.920 21.889 -12.984 1.00 28.97 471 LYS A O 1
ATOM 1765 N N . GLU A 1 117 ? -26.659 24.093 -13.331 1.00 30.81 472 GLU A N 1
ATOM 1766 C CA . GLU A 1 117 ? -25.322 24.089 -12.745 1.00 32.70 472 GLU A CA 1
ATOM 1767 C C . GLU A 1 117 ? -25.372 23.840 -11.242 1.00 31.29 472 GLU A C 1
ATOM 1768 O O . GLU A 1 117 ? -24.526 23.120 -10.701 1.00 34.63 472 GLU A O 1
ATOM 1780 N N . GLN A 1 118 ? -26.345 24.434 -10.546 1.00 33.29 473 GLN A N 1
ATOM 1781 C CA . GLN A 1 118 ? -26.507 24.141 -9.127 1.00 53.25 473 GLN A CA 1
ATOM 1782 C C . GLN A 1 118 ? -26.683 22.646 -8.902 1.00 32.45 473 GLN A C 1
ATOM 1783 O O . GLN A 1 118 ? -26.066 22.063 -8.001 1.00 32.38 473 GLN A O 1
ATOM 1797 N N . ALA A 1 119 ? -27.503 22.002 -9.732 1.00 30.94 474 ALA A N 1
ATOM 1798 C CA . ALA A 1 119 ? -27.713 20.566 -9.603 1.00 31.21 474 ALA A CA 1
ATOM 1799 C C . ALA A 1 119 ? -26.416 19.802 -9.827 1.00 30.74 474 ALA A C 1
ATOM 1800 O O . ALA A 1 119 ? -26.127 18.834 -9.112 1.00 30.99 474 ALA A O 1
ATOM 1807 N N . GLN A 1 120 ? -25.617 20.224 -10.813 1.00 30.33 475 GLN A N 1
ATOM 1808 C CA . GLN A 1 120 ? -24.344 19.559 -11.075 1.00 30.12 475 GLN A CA 1
ATOM 1809 C C . GLN A 1 120 ? -23.378 19.739 -9.908 1.00 29.06 475 GLN A C 1
ATOM 1810 O O . GLN A 1 120 ? -22.624 18.819 -9.572 1.00 29.56 475 GLN A O 1
ATOM 1824 N N . ILE A 1 121 ? -23.382 20.918 -9.287 1.00 34.43 476 ILE A N 1
ATOM 1825 C CA . ILE A 1 121 ? -22.565 21.134 -8.096 1.00 36.57 476 ILE A CA 1
ATOM 1826 C C . ILE A 1 121 ? -23.018 20.216 -6.969 1.00 36.88 476 ILE A C 1
ATOM 1827 O O . ILE A 1 121 ? -22.197 19.741 -6.173 1.00 36.26 476 ILE A O 1
ATOM 1843 N N . GLN A 1 122 ? -24.318 19.938 -6.889 1.00 38.73 477 GLN A N 1
ATOM 1844 C CA . GLN A 1 122 ? -24.837 18.999 -5.904 1.00 39.89 477 GLN A CA 1
ATOM 1845 C C . GLN A 1 122 ? -24.632 17.543 -6.301 1.00 40.20 477 GLN A C 1
ATOM 1846 O O . GLN A 1 122 ? -25.117 16.654 -5.596 1.00 40.05 477 GLN A O 1
ATOM 1860 N N . GLY A 1 123 ? -23.930 17.275 -7.399 1.00 37.23 478 GLY A N 1
ATOM 1861 C CA . GLY A 1 123 ? -23.618 15.916 -7.791 1.00 37.91 478 GLY A CA 1
ATOM 1862 C C . GLY A 1 123 ? -24.667 15.217 -8.628 1.00 38.53 478 GLY A C 1
ATOM 1863 O O . GLY A 1 123 ? -24.548 14.007 -8.855 1.00 38.96 478 GLY A O 1
ATOM 1867 N N . PHE A 1 124 ? -25.683 15.930 -9.100 1.00 37.72 479 PHE A N 1
ATOM 1868 C CA . PHE A 1 124 ? -26.711 15.318 -9.929 1.00 35.58 479 PHE A CA 1
ATOM 1869 C C . PHE A 1 124 ? -26.233 15.211 -11.369 1.00 34.91 479 PHE A C 1
ATOM 1870 O O . PHE A 1 124 ? -25.548 16.102 -11.878 1.00 34.71 479 PHE A O 1
ATOM 1887 N N . THR A 1 125 ? -26.592 14.105 -12.022 1.00 35.29 480 THR A N 1
ATOM 1888 C CA . THR A 1 125 ? -26.387 13.964 -13.460 1.00 36.26 480 THR A CA 1
ATOM 1889 C C . THR A 1 125 ? -27.569 14.610 -14.169 1.00 35.84 480 THR A C 1
ATOM 1890 O O . THR A 1 125 ? -28.713 14.173 -14.008 1.00 36.90 480 THR A O 1
ATOM 1901 N N . VAL A 1 126 ? -27.299 15.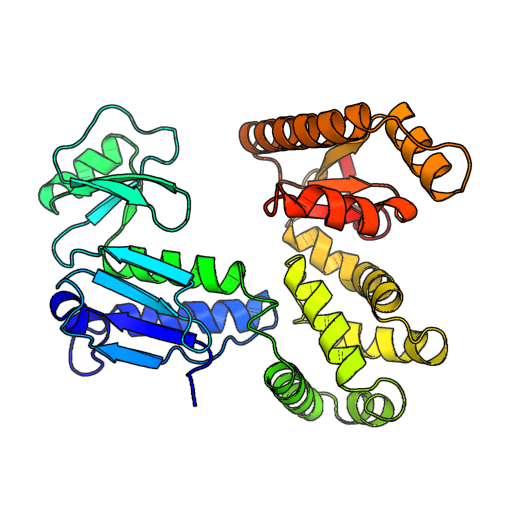656 -14.940 1.00 31.15 481 VAL A N 1
ATOM 1902 C CA . VAL A 1 126 ? -28.340 16.497 -15.517 1.00 31.07 481 VAL A CA 1
ATOM 1903 C C . VAL A 1 126 ? -28.400 16.214 -17.013 1.00 32.08 481 VAL A C 1
ATOM 1904 O O . VAL A 1 126 ? -27.399 16.373 -17.723 1.00 31.59 481 VAL A O 1
ATOM 1917 N N . VAL A 1 127 ? -29.571 15.794 -17.490 1.00 28.16 482 VAL A N 1
ATOM 1918 C CA . VAL A 1 127 ? -29.769 15.457 -18.896 1.00 31.07 482 VAL A CA 1
ATOM 1919 C C . VAL A 1 127 ? -30.998 16.185 -19.424 1.00 30.29 482 VAL A C 1
ATOM 1920 O O . VAL A 1 127 ? -31.931 16.499 -18.677 1.00 29.83 482 VAL A O 1
ATOM 1933 N N . GLU A 1 128 ? -30.997 16.457 -20.726 1.00 38.16 483 GLU A N 1
ATOM 1934 C CA . GLU A 1 128 ? -32.134 17.139 -21.321 1.00 41.57 483 GLU A CA 1
ATOM 1935 C C . GLU A 1 128 ? -33.235 16.138 -21.685 1.00 33.51 483 GLU A C 1
ATOM 1936 O O . GLU A 1 128 ? -33.057 14.916 -21.621 1.00 30.00 483 GLU A O 1
ATOM 1948 N N . ALA A 1 129 ? -34.392 16.683 -22.065 1.00 32.27 484 ALA A N 1
ATOM 1949 C CA . ALA A 1 129 ? -35.599 15.873 -22.195 1.00 29.54 484 ALA A CA 1
ATOM 1950 C C . ALA A 1 129 ? -35.443 14.807 -23.272 1.00 29.44 484 ALA A C 1
ATOM 1951 O O . ALA A 1 129 ? -35.787 13.640 -23.056 1.00 29.00 484 ALA A O 1
ATOM 1958 N N . SER A 1 130 ? -34.925 15.186 -24.445 1.00 30.66 485 SER A N 1
ATOM 1959 C CA . SER A 1 130 ? -34.777 14.208 -25.520 1.00 30.25 485 SER A CA 1
ATOM 1960 C C . SER A 1 130 ? -33.808 13.100 -25.132 1.00 29.15 485 SER A C 1
ATOM 1961 O O . SER A 1 130 ? -33.978 11.952 -25.558 1.00 28.22 485 SER A O 1
ATOM 1969 N N . THR A 1 131 ? -32.793 13.418 -24.322 1.00 28.95 486 THR A N 1
ATOM 1970 C CA . THR A 1 131 ? -31.849 12.393 -23.886 1.00 28.14 486 THR A CA 1
ATOM 1971 C C . THR A 1 131 ? -32.496 11.415 -22.919 1.00 26.30 486 THR A C 1
ATOM 1972 O O . THR A 1 131 ? -32.151 10.228 -22.917 1.00 27.45 486 THR A O 1
ATOM 1983 N N . VAL A 1 132 ? -33.424 11.890 -22.090 1.00 26.19 487 VAL A N 1
ATOM 1984 C CA . VAL A 1 132 ? -34.163 10.991 -21.210 1.00 25.43 487 VAL A CA 1
ATOM 1985 C C . VAL A 1 132 ? -34.901 9.941 -22.030 1.00 24.61 487 VAL A C 1
ATOM 1986 O O . VAL A 1 132 ? -34.851 8.745 -21.726 1.00 23.37 487 VAL A O 1
ATOM 1999 N N . VAL A 1 133 ? -35.599 10.374 -23.083 1.00 24.41 488 VAL A N 1
ATOM 2000 C CA . VAL A 1 133 ? -36.346 9.427 -23.912 1.00 24.26 488 VAL A CA 1
ATOM 2001 C C . VAL A 1 133 ? -35.388 8.473 -24.610 1.00 22.76 488 VAL A C 1
ATOM 2002 O O . VAL A 1 133 ? -35.583 7.250 -24.604 1.00 23.86 488 VAL A O 1
ATOM 2015 N N . ALA A 1 134 ? -34.337 9.015 -25.224 1.00 22.99 489 ALA A N 1
ATOM 2016 C CA . ALA A 1 134 ? -33.366 8.175 -25.917 1.00 23.24 489 ALA A CA 1
ATOM 2017 C C . ALA A 1 134 ? -32.769 7.139 -24.975 1.00 24.87 489 ALA A C 1
ATOM 2018 O O . ALA A 1 134 ? -32.684 5.952 -25.314 1.00 24.19 489 ALA A O 1
ATOM 2025 N N . THR A 1 135 ? -32.354 7.569 -23.778 1.00 25.84 490 THR A N 1
ATOM 2026 C CA . THR A 1 135 ? -31.753 6.638 -22.828 1.00 27.45 490 THR A CA 1
ATOM 2027 C C . THR A 1 135 ? -32.715 5.513 -22.477 1.00 27.68 490 THR A C 1
ATOM 2028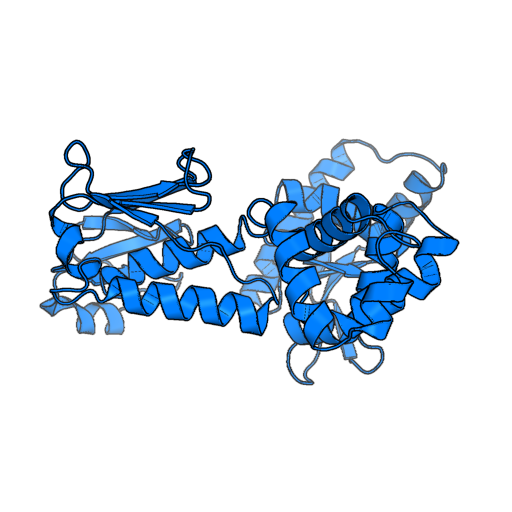 O O . THR A 1 135 ? -32.316 4.346 -22.399 1.00 26.57 490 THR A O 1
ATOM 2039 N N . HIS A 1 136 ? -33.986 5.847 -22.254 1.00 27.67 491 HIS A N 1
ATOM 2040 C CA . HIS A 1 136 ? -34.973 4.822 -21.951 1.00 26.42 491 HIS A CA 1
ATOM 2041 C C . HIS A 1 136 ? -35.127 3.852 -23.116 1.00 26.28 491 HIS A C 1
ATOM 2042 O O . HIS A 1 136 ? -35.170 2.636 -22.915 1.00 26.68 491 HIS A O 1
ATOM 2056 N N . LEU A 1 137 ? -35.190 4.371 -24.345 1.00 22.90 492 LEU A N 1
ATOM 2057 C CA . LEU A 1 137 ? -35.313 3.503 -25.513 1.00 23.70 492 LEU A CA 1
ATOM 2058 C C . LEU A 1 137 ? -34.091 2.604 -25.654 1.00 24.29 492 LEU A C 1
ATOM 2059 O O . LEU A 1 137 ? -34.214 1.393 -25.876 1.00 21.90 492 LEU A O 1
ATOM 2075 N N . ASN A 1 138 ? -32.897 3.189 -25.549 1.00 22.18 493 ASN A N 1
ATOM 2076 C CA . ASN A 1 138 ? -31.673 2.404 -25.646 1.00 25.31 493 ASN A CA 1
ATOM 2077 C C . ASN A 1 138 ? -31.664 1.284 -24.618 1.00 25.28 493 ASN A C 1
ATOM 2078 O O . ASN A 1 138 ? -31.224 0.168 -24.910 1.00 23.32 493 ASN A O 1
ATOM 2089 N N . HIS A 1 139 ? -32.150 1.567 -23.406 1.00 29.53 494 HIS A N 1
ATOM 2090 C CA . HIS A 1 139 ? -32.186 0.553 -22.360 1.00 30.32 494 HIS A CA 1
ATOM 2091 C C . HIS A 1 139 ? -33.167 -0.561 -22.707 1.00 25.34 494 HIS A C 1
ATOM 2092 O O . HIS A 1 139 ? -32.869 -1.744 -22.502 1.00 22.26 494 HIS A O 1
ATOM 2106 N N . LEU A 1 140 ? -34.342 -0.200 -23.234 1.00 26.76 495 LEU A N 1
ATOM 2107 C CA . LEU A 1 140 ? -35.349 -1.202 -23.574 1.00 23.99 495 LEU A CA 1
ATOM 2108 C C . LEU A 1 140 ? -34.912 -2.065 -24.751 1.00 23.17 495 LEU A C 1
ATOM 2109 O O . LEU A 1 140 ? -35.177 -3.274 -24.771 1.00 20.87 495 LEU A O 1
ATOM 2125 N N . ILE A 1 141 ? -34.263 -1.472 -25.752 1.00 21.61 496 ILE A N 1
ATOM 2126 C CA . ILE A 1 141 ? -33.754 -2.276 -26.863 1.00 24.43 496 ILE A CA 1
ATOM 2127 C C . ILE A 1 141 ? -32.752 -3.304 -26.351 1.00 23.66 496 ILE A C 1
ATOM 2128 O O . ILE A 1 141 ? -32.756 -4.466 -26.778 1.00 23.37 496 ILE A O 1
ATOM 2144 N N . GLY A 1 142 ? -31.887 -2.899 -25.416 1.00 23.77 497 GLY A N 1
ATOM 2145 C CA . GLY A 1 142 ? -30.958 -3.848 -24.828 1.00 24.77 497 GLY A CA 1
ATOM 2146 C C . GLY A 1 142 ? -31.669 -4.932 -24.041 1.00 26.03 497 GLY A C 1
ATOM 2147 O O . GLY A 1 142 ? -31.353 -6.118 -24.169 1.00 26.92 497 GLY A O 1
ATOM 2151 N N . GLN A 1 143 ? -32.654 -4.541 -23.230 1.00 24.97 498 GLN A N 1
ATOM 2152 C CA . GLN A 1 143 ? -33.369 -5.506 -22.403 1.00 27.25 498 GLN A CA 1
ATOM 2153 C C . GLN A 1 143 ? -34.116 -6.527 -23.258 1.00 23.10 498 GLN A C 1
ATOM 2154 O O . GLN A 1 143 ? -34.205 -7.705 -22.896 1.00 16.85 498 GLN A O 1
ATOM 2168 N N . PHE A 1 144 ? -34.662 -6.093 -24.395 1.00 23.74 499 PHE A N 1
ATOM 2169 C CA . PHE A 1 144 ? -35.487 -6.943 -25.249 1.00 23.44 499 PHE A CA 1
ATOM 2170 C C . PHE A 1 144 ? -34.778 -7.338 -26.546 1.00 20.52 499 PHE A C 1
ATOM 2171 O O . PHE A 1 144 ? -35.438 -7.681 -27.537 1.00 22.05 499 PHE A O 1
ATOM 2188 N N A SER A 1 145 ? -33.444 -7.312 -26.544 0.50 24.75 500 SER A N 1
ATOM 2189 N N B SER A 1 145 ? -33.444 -7.321 -26.546 0.50 24.73 500 SER A N 1
ATOM 2190 C CA A SER A 1 145 ? -32.669 -7.627 -27.740 0.50 20.86 500 SER A CA 1
ATOM 2191 C CA B SER A 1 145 ? -32.680 -7.625 -27.752 0.50 20.87 500 SER A CA 1
ATOM 2192 C C A SER A 1 145 ? -33.058 -8.985 -28.314 0.50 24.30 500 SER A C 1
ATOM 2193 C C B SER A 1 145 ? -33.053 -8.990 -28.320 0.50 24.24 500 SER A C 1
ATOM 2194 O O A SER A 1 145 ? -33.310 -9.119 -29.518 0.50 20.28 500 SER A O 1
ATOM 2195 O O B SER A 1 145 ? -33.286 -9.135 -29.526 0.50 20.37 500 SER A O 1
ATOM 2210 N N . ALA A 1 146 ? -33.129 -10.005 -27.459 1.00 20.12 501 ALA A N 1
ATOM 2211 C CA . ALA A 1 146 ? -33.442 -11.349 -27.933 1.00 24.84 501 ALA A CA 1
ATOM 2212 C C . ALA A 1 146 ? -34.855 -11.427 -28.496 1.00 28.16 501 ALA A C 1
ATOM 2213 O O . ALA A 1 146 ? -35.079 -12.027 -29.556 1.00 28.71 501 ALA A O 1
ATOM 2220 N N . GLU A 1 147 ? -35.821 -10.831 -27.797 1.00 23.80 502 GLU A N 1
ATOM 2221 C CA . GLU A 1 147 ? -37.201 -10.836 -28.272 1.00 26.52 502 GLU A CA 1
ATOM 2222 C C . GLU A 1 147 ? -37.336 -10.081 -29.590 1.00 24.81 502 GLU A C 1
ATOM 2223 O O . GLU A 1 147 ? -38.138 -10.463 -30.455 1.00 25.25 502 GLU A O 1
ATOM 2235 N N . LEU A 1 148 ? -36.585 -8.989 -29.747 1.00 25.22 503 LEU A N 1
ATOM 2236 C CA . LEU A 1 148 ? -36.634 -8.202 -30.974 1.00 23.35 503 LEU A CA 1
ATOM 2237 C C . LEU A 1 148 ? -35.984 -8.922 -32.142 1.00 22.98 503 LEU A C 1
ATOM 2238 O O . LEU A 1 148 ? -36.265 -8.582 -33.297 1.00 22.84 503 LEU A O 1
ATOM 2254 N N . PHE A 1 149 ? -35.113 -9.892 -31.867 1.00 24.90 504 PHE A N 1
ATOM 2255 C CA . PHE A 1 149 ? -34.402 -10.636 -32.903 1.00 23.91 504 PHE A CA 1
ATOM 2256 C C . PHE A 1 149 ? -35.229 -11.872 -33.231 1.00 23.74 504 PHE A C 1
ATOM 2257 O O . PHE A 1 149 ? -35.018 -12.969 -32.706 1.00 23.65 504 PHE A O 1
ATOM 2274 N N . GLY A 1 150 ? -36.210 -11.676 -34.114 1.00 25.29 505 GLY A N 1
ATOM 2275 C CA . GLY A 1 150 ? -37.059 -12.757 -34.559 1.00 25.49 505 GLY A CA 1
ATOM 2276 C C . GLY A 1 150 ? -36.504 -13.461 -35.783 1.00 25.57 505 GLY A C 1
ATOM 2277 O O . GLY A 1 150 ? -35.418 -13.168 -36.282 1.00 25.24 505 GLY A O 1
ATOM 2281 N N . ARG A 1 151 ? -37.286 -14.420 -36.273 1.00 27.97 506 ARG A N 1
ATOM 2282 C CA . ARG A 1 151 ? -36.860 -15.195 -37.431 1.00 30.36 506 ARG A CA 1
ATOM 2283 C C . ARG A 1 151 ? -36.558 -14.290 -38.617 1.00 33.22 506 ARG A C 1
ATOM 2284 O O . ARG A 1 151 ? -35.548 -14.470 -39.305 1.00 31.46 506 ARG A O 1
ATOM 2305 N N . GLN A 1 152 ? -37.434 -13.320 -38.878 1.00 31.85 507 GLN A N 1
ATOM 2306 C CA . GLN A 1 152 ? -37.197 -12.353 -39.944 1.00 35.77 507 GLN A CA 1
ATOM 2307 C C . GLN A 1 152 ? -35.844 -11.679 -39.762 1.00 30.94 507 GLN A C 1
ATOM 2308 O O . GLN A 1 152 ? -35.070 -11.530 -40.716 1.00 27.21 507 GLN A O 1
ATOM 2322 N N . GLU A 1 153 ? -35.549 -11.257 -38.531 1.00 31.69 508 GLU A N 1
ATOM 2323 C CA . GLU A 1 153 ? -34.276 -10.601 -38.257 1.00 32.86 508 GLU A CA 1
ATOM 2324 C C . GLU A 1 153 ? -33.112 -11.540 -38.531 1.00 29.58 508 GLU A C 1
ATOM 2325 O O . GLU A 1 153 ? -32.102 -11.132 -39.106 1.00 21.27 508 GLU A O 1
ATOM 2337 N N . ALA A 1 154 ? -33.234 -12.803 -38.128 1.00 27.85 509 ALA A N 1
ATOM 2338 C CA . ALA A 1 154 ? -32.166 -13.761 -38.387 1.00 24.50 509 ALA A CA 1
ATOM 2339 C C . ALA A 1 154 ? -31.934 -13.932 -39.884 1.00 23.99 509 ALA A C 1
ATOM 2340 O O . ALA A 1 154 ? -30.785 -13.983 -40.341 1.00 22.41 509 ALA A O 1
ATOM 2347 N N . GLN A 1 155 ? -33.014 -14.009 -40.668 1.00 24.42 510 GLN A N 1
ATOM 2348 C CA . GLN A 1 155 ? -32.861 -14.135 -42.117 1.00 26.39 510 GLN A CA 1
ATOM 2349 C C . GLN A 1 155 ? -32.158 -12.916 -42.707 1.00 28.61 510 GLN A C 1
ATOM 2350 O O . GLN A 1 155 ? -31.227 -13.050 -43.509 1.00 29.73 510 GLN A O 1
ATOM 2364 N N . GLN A 1 156 ? -32.612 -11.715 -42.345 1.00 29.29 511 GLN A N 1
ATOM 2365 C CA . GLN A 1 156 ? -32.000 -10.503 -42.879 1.00 32.19 511 GLN A CA 1
ATOM 2366 C C . GLN A 1 156 ? -30.504 -10.458 -42.579 1.00 29.58 511 GLN A C 1
ATOM 2367 O O . GLN A 1 156 ? -29.703 -10.105 -43.450 1.00 28.79 511 GLN A O 1
ATOM 2381 N N . LEU A 1 157 ? -30.109 -10.811 -41.353 1.00 30.00 512 LEU A N 1
ATOM 2382 C CA . LEU A 1 157 ? -28.689 -10.843 -41.006 1.00 27.90 512 LEU A CA 1
ATOM 2383 C C . LEU A 1 157 ? -27.949 -11.879 -41.842 1.00 24.41 512 LEU A C 1
ATOM 2384 O O . LEU A 1 157 ? -26.876 -11.602 -42.390 1.00 30.70 512 LEU A O 1
ATOM 2400 N N . LEU A 1 158 ? -28.507 -13.089 -41.947 1.00 23.22 513 LEU A N 1
ATOM 2401 C CA . LEU A 1 158 ? -27.881 -14.113 -42.774 1.00 28.94 513 LEU A CA 1
ATOM 2402 C C . LEU A 1 158 ? -27.740 -13.643 -44.221 1.00 29.94 513 LEU A C 1
ATOM 2403 O O . LEU A 1 158 ? -26.715 -13.894 -44.865 1.00 25.65 513 LEU A O 1
ATOM 2419 N N . ASP A 1 159 ? -28.751 -12.950 -44.749 1.00 25.26 514 ASP A N 1
ATOM 2420 C CA . ASP A 1 159 ? -28.647 -12.426 -46.109 1.00 30.45 514 ASP A CA 1
ATOM 2421 C C . ASP A 1 159 ? -27.502 -11.423 -46.230 1.00 30.70 514 ASP A C 1
ATOM 2422 O O . ASP A 1 159 ? -26.750 -11.440 -47.212 1.00 29.46 514 ASP A O 1
ATOM 2431 N N . ARG A 1 160 ? -27.346 -10.545 -45.240 1.00 34.40 515 ARG A N 1
ATOM 2432 C CA . ARG A 1 160 ? -26.284 -9.544 -45.306 1.00 36.96 515 ARG A CA 1
ATOM 2433 C C . ARG A 1 160 ? -24.909 -10.192 -45.238 1.00 32.73 515 ARG A C 1
ATOM 2434 O O . ARG A 1 160 ? -24.018 -9.866 -46.033 1.00 32.49 515 ARG A O 1
ATOM 2455 N N . VAL A 1 161 ? -24.717 -11.123 -44.299 1.00 30.63 516 VAL A N 1
ATOM 2456 C CA . VAL A 1 161 ? -23.429 -11.800 -44.194 1.00 32.20 516 VAL A CA 1
ATOM 2457 C C . VAL A 1 161 ? -23.158 -12.641 -45.431 1.00 34.28 516 VAL A C 1
ATOM 2458 O O . VAL A 1 161 ? -21.998 -12.827 -45.819 1.00 34.82 516 VAL A O 1
ATOM 2471 N N . SER A 1 162 ? -24.212 -13.170 -46.067 1.00 35.51 517 SER A N 1
ATOM 2472 C CA . SER A 1 162 ? -24.036 -13.940 -47.298 1.00 37.85 517 SER A CA 1
ATOM 2473 C C . SER A 1 162 ? -23.336 -13.121 -48.373 1.00 40.20 517 SER A C 1
ATOM 2474 O O . SER A 1 162 ? -22.611 -13.678 -49.205 1.00 40.64 517 SER A O 1
ATOM 2482 N N . GLN A 1 163 ? -23.547 -11.804 -48.382 1.00 43.02 518 GLN A N 1
ATOM 2483 C CA . GLN A 1 163 ? -22.890 -10.959 -49.373 1.00 50.07 518 GLN A CA 1
ATOM 2484 C C . GLN A 1 163 ? -21.379 -10.961 -49.177 1.00 50.07 518 GLN A C 1
ATOM 2485 O O . GLN A 1 163 ? -20.620 -11.029 -50.153 1.00 47.66 518 GLN A O 1
ATOM 2499 N N . GLU A 1 164 ? -20.928 -10.906 -47.922 1.00 44.15 519 GLU A N 1
ATOM 2500 C CA . GLU A 1 164 ? -19.502 -10.868 -47.626 1.00 48.69 519 GLU A CA 1
ATOM 2501 C C . GLU A 1 164 ? -18.877 -12.255 -47.612 1.00 44.73 519 GLU A C 1
ATOM 2502 O O . GLU A 1 164 ? -17.704 -12.400 -47.975 1.00 44.63 519 GLU A O 1
ATOM 2514 N N . MET A 1 165 ? -19.625 -13.278 -47.205 1.00 47.47 520 MET A N 1
ATOM 2515 C CA . MET A 1 165 ? -19.096 -14.633 -47.040 1.00 45.92 520 MET A CA 1
ATOM 2516 C C . MET A 1 165 ? -19.989 -15.612 -47.794 1.00 42.77 520 MET A C 1
ATOM 2517 O O . MET A 1 165 ? -20.658 -16.458 -47.189 1.00 39.45 520 MET A O 1
ATOM 2531 N N . PRO A 1 166 ? -20.003 -15.537 -49.131 1.00 43.22 521 PRO A N 1
ATOM 2532 C CA . PRO A 1 166 ? -20.959 -16.360 -49.896 1.00 44.28 521 PRO A CA 1
ATOM 2533 C C . PRO A 1 166 ? -20.746 -17.858 -49.766 1.00 44.06 521 PRO A C 1
ATOM 2534 O O . PRO A 1 166 ? -21.726 -18.615 -49.755 1.00 42.62 521 PRO A O 1
ATOM 2545 N N . LYS A 1 167 ? -19.495 -18.319 -49.714 1.00 48.43 522 LYS A N 1
ATOM 2546 C CA . L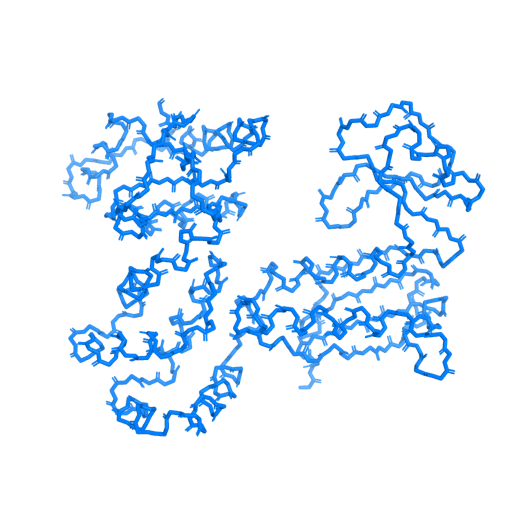YS A 1 167 ? -19.241 -19.756 -49.707 1.00 52.13 522 LYS A CA 1
ATOM 2547 C C . LYS A 1 167 ? -19.511 -20.354 -48.334 1.00 49.62 522 LYS A C 1
ATOM 2548 O O . LYS A 1 167 ? -20.029 -21.473 -48.226 1.00 48.10 522 LYS A O 1
ATOM 2567 N N . LEU A 1 168 ? -19.176 -19.616 -47.277 1.00 50.86 523 LEU A N 1
ATOM 2568 C CA . LEU A 1 168 ? -19.435 -20.089 -45.925 1.00 47.71 523 LEU A CA 1
ATOM 2569 C C . LEU A 1 168 ? -20.932 -20.257 -45.690 1.00 42.68 523 LEU A C 1
ATOM 2570 O O . LEU A 1 168 ? -21.385 -21.296 -45.196 1.00 40.66 523 LEU A O 1
ATOM 2586 N N . THR A 1 169 ? -21.719 -19.242 -46.052 1.00 36.57 524 THR A N 1
ATOM 2587 C CA . THR A 1 169 ? -23.154 -19.288 -45.802 1.00 35.16 524 THR A CA 1
ATOM 2588 C C . THR A 1 169 ? -23.852 -20.334 -46.664 1.00 40.75 524 THR A C 1
ATOM 2589 O O . THR A 1 169 ? -24.870 -20.902 -46.244 1.00 39.14 524 THR A O 1
ATOM 2600 N N . GLU A 1 170 ? -23.324 -20.603 -47.860 1.00 47.83 525 GLU A N 1
ATOM 2601 C CA . GLU A 1 170 ? -23.955 -21.564 -48.760 1.00 53.14 525 GLU A CA 1
ATOM 2602 C C . GLU A 1 170 ? -23.813 -22.992 -48.243 1.00 54.20 525 GLU A C 1
ATOM 2603 O O . GLU A 1 170 ? -24.770 -23.774 -48.291 1.00 52.90 525 GLU A O 1
ATOM 2615 N N . ASP A 1 171 ? -22.622 -23.355 -47.761 1.00 46.39 526 ASP A N 1
ATOM 2616 C CA . ASP A 1 171 ? -22.381 -24.712 -47.283 1.00 49.04 526 ASP A CA 1
ATOM 2617 C C . ASP A 1 171 ? -23.094 -25.014 -45.973 1.00 46.68 526 ASP A C 1
ATOM 2618 O O . ASP A 1 171 ? -23.179 -26.187 -45.593 1.00 46.80 526 ASP A O 1
ATOM 2627 N N . LEU A 1 172 ? -23.617 -24.000 -45.287 1.00 49.85 527 LEU A N 1
ATOM 2628 C CA . LEU A 1 172 ? -24.128 -24.159 -43.933 1.00 45.39 527 LEU A CA 1
ATOM 2629 C C . LEU A 1 172 ? -25.654 -24.190 -43.860 1.00 40.73 527 LEU A C 1
ATOM 2630 O O . LEU A 1 172 ? -26.221 -25.091 -43.231 1.00 38.27 527 LEU A O 1
ATOM 2646 N N . VAL A 1 173 ? -26.334 -23.235 -44.475 1.00 38.00 528 VAL A N 1
ATOM 2647 C CA . VAL A 1 173 ? -27.783 -23.082 -44.344 1.00 36.24 528 VAL A CA 1
ATOM 2648 C C . VAL A 1 173 ? -28.412 -23.340 -45.703 1.00 36.02 528 VAL A C 1
ATOM 2649 O O . VAL A 1 173 ? -28.015 -22.702 -46.685 1.00 37.74 528 VAL A O 1
ATOM 2662 N N . PRO A 1 174 ? -29.421 -24.227 -45.806 1.00 42.96 529 PRO A N 1
ATOM 2663 C CA . PRO A 1 174 ? -30.061 -24.958 -44.709 1.00 41.34 529 PRO A CA 1
ATOM 2664 C C . PRO A 1 174 ? -29.575 -26.400 -44.582 1.00 39.33 529 PRO A C 1
ATOM 2665 O O . PRO A 1 174 ? -30.093 -27.143 -43.751 1.00 38.88 529 PRO A O 1
ATOM 2669 N N . GLY A 1 175 ? -28.575 -26.780 -45.378 1.00 36.78 530 GLY A N 1
ATOM 2670 C CA . GLY A 1 175 ? -28.172 -28.176 -45.435 1.00 38.01 530 GLY A CA 1
ATOM 2671 C C . GLY A 1 175 ? -27.537 -28.676 -44.150 1.00 36.89 530 GLY A C 1
ATOM 2672 O O . GLY A 1 175 ? -27.706 -29.842 -43.782 1.00 38.56 530 GLY A O 1
ATOM 2676 N N . VAL A 1 176 ? -26.796 -27.818 -43.460 1.00 40.94 531 VAL A N 1
ATOM 2677 C CA . VAL A 1 176 ? -26.083 -28.204 -42.241 1.00 41.54 531 VAL A CA 1
ATOM 2678 C C . VAL A 1 176 ? -26.811 -27.732 -40.985 1.00 40.03 531 VAL A C 1
ATOM 2679 O O . VAL A 1 176 ? -27.061 -28.516 -40.070 1.00 40.63 531 VAL A O 1
ATOM 2692 N N . VAL A 1 177 ? -27.151 -26.448 -40.919 1.00 32.23 532 VAL A N 1
ATOM 2693 C CA . VAL A 1 177 ? -27.954 -25.908 -39.830 1.00 30.36 532 VAL A CA 1
ATOM 2694 C C . VAL A 1 177 ? -29.118 -25.155 -40.451 1.00 29.71 532 VAL A C 1
ATOM 2695 O O . VAL A 1 177 ? -28.933 -24.385 -41.401 1.00 29.76 532 VAL A O 1
ATOM 2708 N N . THR A 1 178 ? -30.314 -25.392 -39.923 1.00 29.90 533 THR A N 1
ATOM 2709 C CA . THR A 1 178 ? -31.507 -24.723 -40.401 1.00 29.17 533 THR A CA 1
ATOM 2710 C C . THR A 1 178 ? -31.544 -23.297 -39.870 1.00 28.96 533 THR A C 1
ATOM 2711 O O . THR A 1 178 ? -30.868 -22.952 -38.899 1.00 28.56 533 THR A O 1
ATOM 2722 N N . LEU A 1 179 ? -32.355 -22.461 -40.519 1.00 30.78 534 LEU A N 1
ATOM 2723 C CA . LEU A 1 179 ? -32.577 -21.120 -39.988 1.00 31.39 534 LEU A CA 1
ATOM 2724 C C . LEU A 1 179 ? -33.143 -21.180 -38.572 1.00 32.24 534 LEU A C 1
ATOM 2725 O O . LEU A 1 179 ? -32.782 -20.361 -37.716 1.00 30.42 534 LEU A O 1
ATOM 2741 N N . THR A 1 180 ? -34.030 -22.146 -38.303 1.00 32.33 535 THR A N 1
ATOM 2742 C CA . THR A 1 180 ? -34.566 -22.308 -36.951 1.00 30.73 535 THR A CA 1
ATOM 2743 C C . THR A 1 180 ? -33.443 -22.469 -35.934 1.00 28.71 535 THR A C 1
ATOM 2744 O O . THR A 1 180 ? -33.401 -21.770 -34.913 1.00 29.00 535 THR A O 1
ATOM 2755 N N . THR A 1 181 ? -32.509 -23.379 -36.203 1.00 27.28 536 THR A N 1
ATOM 2756 C CA . THR A 1 181 ? -31.413 -23.601 -35.266 1.00 28.66 536 THR A CA 1
ATOM 2757 C C . THR A 1 181 ? -30.501 -22.381 -35.181 1.00 26.74 536 THR A C 1
ATOM 2758 O O . THR A 1 181 ? -30.120 -21.957 -34.081 1.00 24.58 536 THR A O 1
ATOM 2769 N N . LEU A 1 182 ? -30.139 -21.799 -36.327 1.00 26.04 537 LEU A N 1
ATOM 2770 C CA . LEU A 1 182 ? -29.296 -20.606 -36.305 1.00 24.97 537 LEU A CA 1
ATOM 2771 C C . LEU A 1 182 ? -29.968 -19.478 -35.536 1.00 23.01 537 LEU A C 1
ATOM 2772 O O . LEU A 1 182 ? -29.326 -18.804 -34.720 1.00 23.03 537 LEU A O 1
ATOM 2788 N N . HIS A 1 183 ? -31.261 -19.255 -35.776 1.00 22.34 538 HIS A N 1
ATOM 2789 C CA . HIS A 1 183 ? -31.948 -18.183 -35.068 1.00 24.41 538 HIS A CA 1
ATOM 2790 C C . HIS A 1 183 ? -31.924 -18.419 -33.563 1.00 22.92 538 HIS A C 1
ATOM 2791 O O . HIS A 1 183 ? -31.659 -17.492 -32.788 1.00 20.64 538 HIS A O 1
ATOM 2805 N N . LYS A 1 184 ? -32.179 -19.657 -33.133 1.00 25.74 539 LYS A N 1
ATOM 2806 C CA . LYS A 1 184 ? -32.200 -19.961 -31.704 1.00 25.78 539 LYS A CA 1
ATOM 2807 C C . LYS A 1 184 ? -30.840 -19.716 -31.058 1.00 22.28 539 LYS A C 1
ATOM 2808 O O . LYS A 1 184 ? -30.761 -19.158 -29.955 1.00 19.65 539 LYS A O 1
ATOM 2827 N N . VAL A 1 185 ? -29.759 -20.147 -31.714 1.00 22.43 540 VAL A N 1
ATOM 2828 C CA . VAL A 1 185 ? -28.422 -19.935 -31.164 1.00 21.91 540 VAL A CA 1
ATOM 2829 C C . VAL A 1 185 ? -28.136 -18.444 -31.029 1.00 22.53 540 VAL A C 1
ATOM 2830 O O . VAL A 1 185 ? -27.698 -17.970 -29.974 1.00 22.56 540 VAL A O 1
ATOM 2843 N N . LEU A 1 186 ? -28.373 -17.684 -32.098 1.00 20.47 541 LEU A N 1
ATOM 2844 C CA . LEU A 1 186 ? -28.129 -16.244 -32.056 1.00 21.13 541 LEU A CA 1
ATOM 2845 C C . LEU A 1 186 ? -28.981 -15.569 -30.986 1.00 21.20 541 LEU A C 1
ATOM 2846 O O . LEU A 1 186 ? -28.508 -14.676 -30.270 1.00 20.38 541 LEU A O 1
ATOM 2862 N N . GLN A 1 187 ? -30.242 -15.989 -30.857 1.00 21.95 542 GLN A N 1
ATOM 2863 C CA . GLN A 1 187 ? -31.102 -15.446 -29.812 1.00 23.43 542 GLN A CA 1
ATOM 2864 C C . GLN A 1 187 ? -30.547 -15.751 -28.425 1.00 20.90 542 GLN A C 1
ATOM 2865 O O . GLN A 1 187 ? -30.553 -14.885 -27.539 1.00 19.50 542 GLN A O 1
ATOM 2879 N N . ASN A 1 188 ? -30.060 -16.974 -28.216 1.00 23.96 543 ASN A N 1
ATOM 2880 C CA . ASN A 1 188 ? -29.488 -17.335 -26.925 1.00 21.90 543 ASN A CA 1
ATOM 2881 C C . ASN A 1 188 ? -28.294 -16.451 -26.593 1.00 20.26 543 ASN A C 1
ATOM 2882 O O . ASN A 1 188 ? -28.085 -16.084 -25.430 1.00 20.44 543 ASN A O 1
ATOM 2893 N N . LEU A 1 189 ? -27.499 -16.096 -27.602 1.00 20.62 544 LEU A N 1
ATOM 2894 C CA . LEU A 1 189 ? -26.356 -15.218 -27.369 1.00 20.66 544 LEU A CA 1
ATOM 2895 C C . LEU A 1 189 ? -26.814 -13.816 -26.990 1.00 21.57 544 LEU A C 1
ATOM 2896 O O . LEU A 1 189 ? -26.354 -13.251 -25.984 1.00 19.44 544 LEU A O 1
ATOM 2912 N N . LEU A 1 190 ? -27.734 -13.245 -27.775 1.00 20.57 545 LEU A N 1
ATOM 2913 C CA . LEU A 1 190 ? -28.275 -11.930 -27.452 1.00 20.65 545 LEU A CA 1
ATOM 2914 C C . LEU A 1 190 ? -28.935 -11.913 -26.078 1.00 21.34 545 LEU A C 1
ATOM 2915 O O . LEU A 1 190 ? -28.863 -10.902 -25.372 1.00 22.20 545 LEU A O 1
ATOM 2931 N N . ALA A 1 191 ? -29.580 -13.011 -25.683 1.00 21.09 546 ALA A N 1
ATOM 2932 C CA . ALA A 1 191 ? -30.259 -13.052 -24.391 1.00 20.35 546 ALA A CA 1
ATOM 2933 C C . ALA A 1 191 ? -29.291 -12.900 -23.222 1.00 21.89 546 ALA A C 1
ATOM 2934 O O . ALA A 1 191 ? -29.713 -12.487 -22.136 1.00 21.80 546 ALA A O 1
ATOM 2941 N N . GLU A 1 192 ? -28.017 -13.243 -23.411 1.00 22.29 547 GLU A N 1
ATOM 2942 C CA . GLU A 1 192 ? -26.995 -13.058 -22.385 1.00 22.56 547 GLU A CA 1
ATOM 2943 C C . GLU A 1 192 ? -26.013 -11.950 -22.753 1.00 23.07 547 GLU A C 1
ATOM 2944 O O . GLU A 1 192 ? -24.895 -11.904 -22.221 1.00 23.89 547 GLU A O 1
ATOM 2956 N N . LYS A 1 193 ? -26.427 -11.049 -23.644 1.00 21.31 548 LYS A N 1
ATOM 2957 C CA . LYS A 1 193 ? -25.668 -9.866 -24.034 1.00 24.90 548 LYS A CA 1
ATOM 2958 C C . LYS A 1 193 ? -24.362 -10.210 -24.739 1.00 23.59 548 LYS A C 1
ATOM 2959 O O . LYS A 1 193 ? -23.431 -9.403 -24.749 1.00 23.00 548 LYS A O 1
ATOM 2978 N N . VAL A 1 194 ? -24.267 -11.390 -25.333 1.00 21.27 549 VAL A N 1
ATOM 2979 C CA . VAL A 1 194 ? -23.085 -11.743 -26.123 1.00 19.49 549 VAL A CA 1
ATOM 2980 C C . VAL A 1 194 ? -23.217 -11.112 -27.507 1.00 19.74 549 VAL A C 1
ATOM 2981 O O . VAL A 1 194 ? -24.223 -11.358 -28.192 1.00 21.37 549 VAL A O 1
ATOM 2994 N N . PRO A 1 195 ? -22.240 -10.321 -27.962 1.00 24.19 550 PRO A N 1
ATOM 2995 C CA . PRO A 1 195 ? -22.324 -9.760 -29.315 1.00 23.79 550 PRO A CA 1
ATOM 2996 C C . PRO A 1 195 ? -22.324 -10.865 -30.362 1.00 24.18 550 PRO A C 1
ATOM 2997 O O . PRO A 1 195 ? -21.664 -11.894 -30.203 1.00 22.66 550 PRO A O 1
ATOM 3008 N N . ILE A 1 196 ? -23.076 -10.641 -31.439 1.00 25.79 551 ILE A N 1
ATOM 3009 C CA . ILE A 1 196 ? -23.103 -11.575 -32.561 1.00 25.41 551 ILE A CA 1
ATOM 3010 C C . ILE A 1 196 ? -22.524 -10.921 -33.810 1.00 25.05 551 ILE A C 1
ATOM 3011 O O . ILE A 1 196 ? -22.833 -11.323 -34.940 1.00 23.35 551 ILE A O 1
ATOM 3027 N N . ARG A 1 197 ? -21.659 -9.919 -33.621 1.00 26.32 552 ARG A N 1
ATOM 3028 C CA . ARG A 1 197 ? -21.093 -9.218 -34.768 1.00 29.56 552 ARG A CA 1
ATOM 3029 C C . ARG A 1 197 ? -20.112 -10.097 -35.536 1.00 25.72 552 ARG A C 1
ATOM 3030 O O . ARG A 1 197 ? -19.954 -9.930 -36.748 1.00 27.00 552 ARG A O 1
ATOM 3051 N N . ASP A 1 198 ? -19.463 -11.044 -34.857 1.00 22.32 553 ASP A N 1
ATOM 3052 C CA . ASP A 1 198 ? -18.460 -11.907 -35.480 1.00 25.22 553 ASP A CA 1
ATOM 3053 C C . ASP A 1 198 ? -19.144 -13.156 -36.034 1.00 26.22 553 ASP A C 1
ATOM 3054 O O . ASP A 1 198 ? -19.012 -14.272 -35.529 1.00 25.58 553 ASP A O 1
ATOM 3063 N N . MET A 1 199 ? -19.893 -12.938 -37.115 1.00 24.52 554 MET A N 1
ATOM 3064 C CA . MET A 1 199 ? -20.661 -14.016 -37.716 1.00 24.13 554 MET A CA 1
ATOM 3065 C C . MET A 1 199 ? -19.767 -15.053 -38.384 1.00 27.70 554 MET A C 1
ATOM 3066 O O . MET A 1 199 ? -20.169 -16.214 -38.519 1.00 27.88 554 MET A O 1
ATOM 3080 N N . ARG A 1 200 ? -18.560 -14.674 -38.806 1.00 27.36 555 ARG A N 1
ATOM 3081 C CA . ARG A 1 200 ? -17.642 -15.675 -39.341 1.00 29.08 555 ARG A CA 1
ATOM 3082 C C . ARG A 1 200 ? -17.332 -16.737 -38.291 1.00 26.79 555 ARG A C 1
ATOM 3083 O O . ARG A 1 200 ? -17.480 -17.938 -38.540 1.00 25.10 555 ARG A O 1
ATOM 3104 N N . THR A 1 201 ? -16.916 -16.311 -37.095 1.00 26.81 556 THR A N 1
ATOM 3105 C CA . THR A 1 201 ? -16.615 -17.281 -36.047 1.00 28.31 556 THR A CA 1
ATOM 3106 C C . THR A 1 201 ? -17.851 -18.085 -35.668 1.00 28.22 556 THR A C 1
ATOM 3107 O O . THR A 1 201 ? -17.763 -19.297 -35.437 1.00 29.26 556 THR A O 1
ATOM 3118 N N . ILE A 1 202 ? -19.016 -17.434 -35.609 1.00 25.75 557 ILE A N 1
ATOM 3119 C CA . ILE A 1 202 ? -20.245 -18.140 -35.250 1.00 24.01 557 ILE A CA 1
ATOM 3120 C C . ILE A 1 202 ? -20.584 -19.189 -36.300 1.00 23.90 557 ILE A C 1
ATOM 3121 O O . ILE A 1 202 ? -20.842 -20.355 -35.979 1.00 24.83 557 ILE A O 1
ATOM 3137 N N . LEU A 1 203 ? -20.595 -18.793 -37.569 1.00 27.52 558 LEU A N 1
ATOM 3138 C CA . LEU A 1 203 ? -20.988 -19.731 -38.615 1.00 28.43 558 LEU A CA 1
ATOM 3139 C C . LEU A 1 203 ? -19.943 -20.825 -38.799 1.00 30.74 558 LEU A C 1
ATOM 3140 O O . LEU A 1 203 ? -20.294 -21.993 -39.010 1.00 31.85 558 LEU A O 1
ATOM 3156 N N . GLU A 1 204 ? -18.655 -20.473 -38.716 1.00 31.12 559 GLU A N 1
ATOM 3157 C CA . GLU A 1 204 ? -17.610 -21.488 -38.801 1.00 32.05 559 GLU A CA 1
ATOM 3158 C C . GLU A 1 204 ? -17.732 -22.497 -37.667 1.00 31.11 559 GLU A C 1
ATOM 3159 O O . GLU A 1 204 ? -17.520 -23.698 -37.870 1.00 33.95 559 GLU A O 1
ATOM 3171 N N . THR A 1 205 ? -18.071 -22.031 -36.46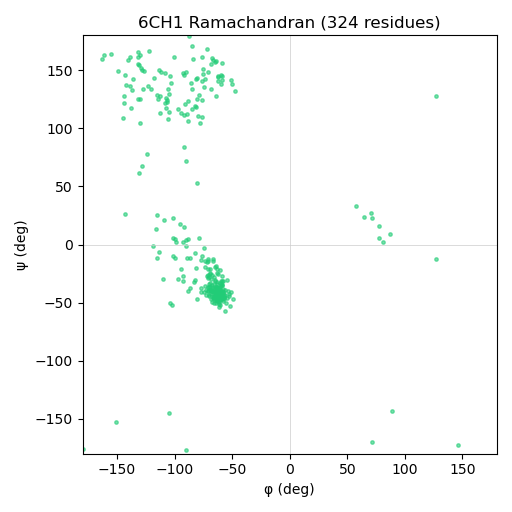1 1.00 29.05 560 THR A N 1
ATOM 3172 C CA . THR A 1 205 ? -18.225 -22.954 -35.339 1.00 30.41 560 THR A CA 1
ATOM 3173 C C . THR A 1 205 ? -19.442 -23.851 -35.537 1.00 29.44 560 THR A C 1
ATOM 3174 O O . THR A 1 205 ? -19.378 -25.062 -35.288 1.00 28.89 560 THR A O 1
ATOM 3185 N N . LEU A 1 206 ? -20.556 -23.280 -35.998 1.00 28.21 561 LEU A N 1
ATOM 3186 C CA . LEU A 1 206 ? -21.734 -24.094 -36.276 1.00 28.65 561 LEU A CA 1
ATOM 3187 C C . LEU A 1 206 ? -21.444 -25.120 -37.362 1.00 31.02 561 LEU A C 1
ATOM 3188 O O . LEU A 1 206 ? -21.919 -26.259 -37.289 1.00 32.85 561 LEU A O 1
ATOM 3204 N N . ALA A 1 207 ? -20.652 -24.739 -38.369 1.00 36.48 562 ALA A N 1
ATOM 3205 C CA . ALA A 1 207 ? -20.332 -25.663 -39.453 1.00 39.19 562 ALA A CA 1
ATOM 3206 C C . ALA A 1 207 ? -19.524 -26.855 -38.957 1.00 41.12 562 ALA A C 1
ATOM 3207 O O . ALA A 1 207 ? -19.639 -27.956 -39.508 1.00 40.81 562 ALA A O 1
ATOM 3214 N N . GLU A 1 208 ? -18.703 -26.659 -37.923 1.00 44.87 563 GLU A N 1
ATOM 3215 C CA . GLU A 1 208 ? -17.872 -27.744 -37.416 1.00 50.00 563 GLU A CA 1
ATOM 3216 C C . GLU A 1 208 ? -18.637 -28.660 -36.470 1.00 49.47 563 GLU A C 1
ATOM 3217 O O . GLU A 1 208 ? -18.344 -29.859 -36.405 1.00 51.88 563 GLU A O 1
ATOM 3229 N N . HIS A 1 209 ? -19.621 -28.129 -35.749 1.00 34.96 564 HIS A N 1
ATOM 3230 C CA . HIS A 1 209 ? -20.291 -28.877 -34.694 1.00 33.53 564 HIS A CA 1
ATOM 3231 C C . HIS A 1 209 ? -21.727 -29.261 -35.005 1.00 34.41 564 HIS A C 1
ATOM 3232 O O . HIS A 1 209 ? -22.191 -30.286 -34.505 1.00 33.84 564 HIS A O 1
ATOM 3246 N N . ALA A 1 210 ? -22.442 -28.478 -35.811 1.00 47.22 565 ALA A N 1
ATOM 3247 C CA . ALA A 1 210 ? -23.813 -28.836 -36.164 1.00 50.76 565 ALA A CA 1
ATOM 3248 C C . ALA A 1 210 ? -23.934 -30.244 -36.742 1.00 53.55 565 ALA A C 1
ATOM 3249 O O . ALA A 1 210 ? -24.908 -30.939 -36.405 1.00 52.09 565 ALA A O 1
ATOM 3256 N N . PRO A 1 211 ? -23.017 -30.725 -37.584 1.00 55.16 566 PRO A N 1
ATOM 3257 C CA . PRO A 1 211 ? -23.134 -32.114 -38.054 1.00 58.22 566 PRO A CA 1
ATOM 3258 C C . PRO A 1 211 ? -23.118 -33.119 -36.924 1.00 60.70 566 PRO A C 1
ATOM 3259 O O . PRO A 1 211 ? -23.689 -34.210 -37.058 1.00 62.02 566 PRO A O 1
ATOM 3270 N N . LEU A 1 212 ? -22.477 -32.780 -35.810 1.00 53.35 567 LEU A N 1
ATOM 3271 C CA . LEU A 1 212 ? -22.337 -33.684 -34.679 1.00 55.51 567 LEU A CA 1
ATOM 3272 C C . LEU A 1 212 ? -23.371 -33.445 -33.588 1.00 54.75 567 LEU A C 1
ATOM 3273 O O . LEU A 1 212 ? -23.735 -34.390 -32.881 1.00 53.66 567 LEU A O 1
ATOM 3289 N N . GLN A 1 213 ? -23.851 -32.213 -33.426 1.00 59.00 568 GLN A N 1
ATOM 3290 C CA . GLN A 1 213 ? -24.826 -31.893 -32.387 1.00 60.50 568 GLN A CA 1
ATOM 3291 C C . GLN A 1 213 ? -25.882 -30.967 -32.967 1.00 58.88 568 GLN A C 1
ATOM 3292 O O . GLN A 1 213 ? -25.567 -29.847 -33.379 1.00 57.07 568 GLN A O 1
ATOM 3306 N N . SER A 1 214 ? -27.130 -31.431 -32.987 1.00 61.62 569 SER A N 1
ATOM 3307 C CA . SER A 1 214 ? -28.253 -30.636 -33.464 1.00 59.47 569 SER A CA 1
ATOM 3308 C C . SER A 1 214 ? -28.949 -29.865 -32.349 1.00 58.40 569 SER A C 1
ATOM 3309 O O . SER A 1 214 ? -29.937 -29.176 -32.618 1.00 58.70 569 SER A O 1
ATOM 3317 N N . ASP A 1 215 ? -28.466 -29.958 -31.115 1.00 48.11 570 ASP A N 1
ATOM 3318 C CA . ASP A 1 215 ? -29.120 -29.283 -30.003 1.00 45.31 570 ASP A CA 1
ATOM 3319 C C . ASP A 1 215 ? -28.677 -27.824 -29.967 1.00 39.82 570 ASP A C 1
ATOM 3320 O O . ASP A 1 215 ? -27.480 -27.559 -29.810 1.00 37.84 570 ASP A O 1
ATOM 3329 N N . PRO A 1 216 ? -29.590 -26.856 -30.109 1.00 36.67 571 PRO A N 1
ATOM 3330 C CA . PRO A 1 216 ? -29.165 -25.448 -30.057 1.00 34.30 571 PRO A CA 1
ATOM 3331 C C . PRO A 1 216 ? -28.555 -25.060 -28.724 1.00 29.75 571 PRO A C 1
ATOM 3332 O O . PRO A 1 216 ? -27.754 -24.117 -28.665 1.00 26.83 571 PRO A O 1
ATOM 3343 N N . HIS A 1 217 ? -28.919 -25.757 -27.649 1.00 33.51 572 HIS A N 1
ATOM 3344 C CA . HIS A 1 217 ? -28.342 -25.477 -26.336 1.00 34.67 572 HIS A CA 1
ATOM 3345 C C . HIS A 1 217 ? -26.858 -25.814 -26.319 1.00 27.50 572 HIS A C 1
ATOM 3346 O O . HIS A 1 217 ? -26.038 -25.031 -25.824 1.00 23.50 572 HIS A O 1
ATOM 3360 N N . GLU A 1 218 ? -26.492 -26.977 -26.868 1.00 27.69 573 GLU A N 1
ATOM 3361 C CA . GLU A 1 218 ? -25.091 -27.381 -26.870 1.00 28.69 573 GLU A CA 1
ATOM 3362 C C . GLU A 1 218 ? -24.286 -26.556 -27.864 1.00 26.58 573 GLU A C 1
ATOM 3363 O O . GLU A 1 218 ? -23.144 -26.182 -27.584 1.00 26.20 573 GLU A O 1
ATOM 3375 N N . LEU A 1 219 ? -24.863 -26.263 -29.032 1.00 29.12 574 LEU A N 1
ATOM 3376 C CA . LEU A 1 219 ? -24.195 -25.365 -29.968 1.00 26.80 574 LEU A CA 1
ATOM 3377 C C . LEU A 1 219 ? -23.916 -24.011 -29.322 1.00 24.01 574 LEU A C 1
ATOM 3378 O O . LEU A 1 219 ? -22.844 -23.426 -29.524 1.00 23.17 574 LEU A O 1
ATOM 3394 N N . THR A 1 220 ? -24.872 -23.490 -28.551 1.00 22.92 575 THR A N 1
ATOM 3395 C CA . THR A 1 220 ? -24.674 -22.184 -27.931 1.00 22.56 575 THR A CA 1
ATOM 3396 C C . THR A 1 220 ? -23.452 -22.200 -27.024 1.00 23.60 575 THR A C 1
ATOM 3397 O O . THR A 1 220 ? -22.657 -21.254 -27.029 1.00 24.37 575 THR A O 1
ATOM 3408 N N . ALA A 1 221 ? -23.276 -23.276 -26.254 1.00 27.43 576 ALA A N 1
ATOM 3409 C CA . ALA A 1 221 ? -22.121 -23.376 -25.367 1.00 26.81 576 ALA A CA 1
ATOM 3410 C C . ALA A 1 221 ? -20.816 -23.397 -26.156 1.00 25.10 576 ALA A C 1
ATOM 3411 O O . ALA A 1 221 ? -19.837 -22.750 -25.767 1.00 25.52 576 ALA A O 1
ATOM 3418 N N . VAL A 1 222 ? -20.788 -24.131 -27.270 1.00 25.55 577 VAL A N 1
ATOM 3419 C CA . VAL A 1 222 ? -19.578 -24.226 -28.082 1.00 26.97 577 VAL A CA 1
ATOM 3420 C C . VAL A 1 222 ? -19.309 -22.914 -28.807 1.00 25.79 577 VAL A C 1
ATOM 3421 O O . VAL A 1 222 ? -18.151 -22.518 -28.989 1.00 25.37 577 VAL A O 1
ATOM 3434 N N . VAL A 1 223 ? -20.365 -22.231 -29.258 1.00 24.84 578 VAL A N 1
ATOM 3435 C CA . VAL A 1 223 ? -20.185 -20.922 -29.877 1.00 22.49 578 VAL A CA 1
ATOM 3436 C C . VAL A 1 223 ? -19.655 -19.918 -28.857 1.00 20.88 578 VAL A C 1
ATOM 3437 O O . VAL A 1 223 ? -18.780 -19.104 -29.165 1.00 20.87 578 VAL A O 1
ATOM 3450 N N . ARG A 1 224 ? -20.173 -19.958 -27.630 1.00 20.52 579 ARG A N 1
ATOM 3451 C CA . ARG A 1 224 ? -19.702 -19.029 -26.604 1.00 20.64 579 ARG A CA 1
ATOM 3452 C C . ARG A 1 224 ? -18.208 -19.198 -26.341 1.00 21.33 579 ARG A C 1
ATOM 3453 O O . ARG A 1 224 ? -17.488 -18.211 -26.149 1.00 20.43 579 ARG A O 1
ATOM 3474 N N . VAL A 1 225 ? -17.722 -20.441 -26.314 1.00 23.78 580 VAL A N 1
ATOM 3475 C CA . VAL A 1 225 ? -16.289 -20.668 -26.146 1.00 24.46 580 VAL A CA 1
ATOM 3476 C C . VAL A 1 225 ? -15.516 -20.098 -27.329 1.00 22.58 580 VAL A C 1
ATOM 3477 O O . VAL A 1 225 ? -14.461 -19.476 -27.157 1.00 24.37 580 VAL A O 1
ATOM 3490 N N . ALA A 1 226 ? -16.021 -20.308 -28.549 1.00 22.29 581 ALA A N 1
ATOM 3491 C CA . ALA A 1 226 ? -15.373 -19.729 -29.722 1.00 22.59 581 ALA A CA 1
ATOM 3492 C C . ALA A 1 226 ? -15.311 -18.208 -29.636 1.00 21.96 581 ALA A C 1
ATOM 3493 O O . ALA A 1 226 ? -14.376 -17.596 -30.162 1.00 22.31 581 ALA A O 1
ATOM 3500 N N . LEU A 1 227 ? -16.292 -17.580 -28.988 1.00 24.09 582 LEU A N 1
ATOM 3501 C CA . LEU A 1 227 ? -16.345 -16.131 -28.841 1.00 22.71 582 LEU A CA 1
ATOM 3502 C C . LEU A 1 227 ? -15.750 -15.655 -27.518 1.00 20.74 582 LEU A C 1
ATOM 3503 O O . LEU A 1 227 ? -16.010 -14.524 -27.103 1.00 22.19 582 LEU A O 1
ATOM 3519 N N . GLY A 1 228 ? -14.966 -16.496 -26.849 1.00 23.97 583 GLY A N 1
ATOM 3520 C CA . GLY A 1 228 ? -14.510 -16.169 -25.506 1.00 27.63 583 GLY A CA 1
ATOM 3521 C C . GLY A 1 228 ? -13.691 -14.896 -25.427 1.00 28.98 583 GLY A C 1
ATOM 3522 O O . GLY A 1 228 ? -13.747 -14.180 -24.424 1.00 29.38 583 GLY A O 1
ATOM 3526 N N . ARG A 1 229 ? -12.904 -14.605 -26.462 1.00 26.70 584 ARG A N 1
ATOM 3527 C CA . ARG A 1 229 ? -12.137 -13.364 -26.467 1.00 28.87 584 ARG A CA 1
ATOM 3528 C C . ARG A 1 229 ? -13.057 -12.149 -26.503 1.00 23.93 584 ARG A C 1
ATOM 3529 O O . ARG A 1 229 ? -12.843 -11.176 -25.769 1.00 22.31 584 ARG A O 1
ATOM 3550 N N . ALA A 1 230 ? -14.088 -12.188 -27.346 1.00 23.07 585 ALA A N 1
ATOM 3551 C CA . ALA A 1 230 ? -15.040 -11.085 -27.412 1.00 22.80 585 ALA A CA 1
ATOM 3552 C C . ALA A 1 230 ? -15.836 -10.962 -26.114 1.00 23.12 585 ALA A C 1
ATOM 3553 O O . ALA A 1 230 ? -16.089 -9.850 -25.635 1.00 20.80 585 ALA A O 1
ATOM 3560 N N . ILE A 1 231 ? -16.229 -12.093 -25.527 1.00 19.00 586 ILE A N 1
ATOM 3561 C CA . ILE A 1 231 ? -16.931 -12.058 -24.249 1.00 20.32 586 ILE A CA 1
ATOM 3562 C C . ILE A 1 231 ? -16.027 -11.490 -23.160 1.00 21.44 586 ILE A C 1
ATOM 3563 O O . ILE A 1 231 ? -16.459 -10.684 -22.330 1.00 18.47 586 ILE A O 1
ATOM 3579 N N . THR A 1 232 ? -14.766 -11.915 -23.133 1.00 19.95 587 THR A N 1
ATOM 3580 C CA . THR A 1 232 ? -13.860 -11.455 -22.080 1.00 22.44 587 THR A CA 1
ATOM 3581 C C . THR A 1 232 ? -13.631 -9.948 -22.174 1.00 21.92 587 THR A C 1
ATOM 3582 O O . THR A 1 232 ? -13.714 -9.229 -21.170 1.00 19.86 587 THR A O 1
ATOM 3593 N N . GLN A 1 233 ? -13.363 -9.449 -23.382 1.00 23.36 588 GLN A N 1
ATOM 3594 C CA . GLN A 1 233 ? -13.150 -8.021 -23.589 1.00 19.61 588 GLN A CA 1
ATOM 3595 C C . GLN A 1 233 ? -14.422 -7.201 -23.400 1.00 18.94 588 GLN A C 1
ATOM 3596 O O . GLN A 1 233 ? -14.339 -5.993 -23.147 1.00 21.50 588 GLN A O 1
ATOM 3610 N N . GLN A 1 234 ? -15.594 -7.818 -23.505 1.00 18.49 589 GLN A N 1
ATOM 3611 C CA . GLN A 1 234 ? -16.835 -7.079 -23.300 1.00 29.55 589 GLN A CA 1
ATOM 3612 C C . GLN A 1 234 ? -16.983 -6.664 -21.843 1.00 17.86 589 GLN A C 1
ATOM 3613 O O . GLN A 1 234 ? -17.325 -5.513 -21.546 1.00 19.63 589 GLN A O 1
ATOM 3627 N N . TRP A 1 235 ? -16.745 -7.597 -20.922 1.00 23.89 590 TRP A N 1
ATOM 3628 C CA . TRP A 1 235 ? -16.879 -7.333 -19.495 1.00 24.67 590 TRP A CA 1
ATOM 3629 C C . TRP A 1 235 ? -15.573 -6.939 -18.821 1.00 24.20 590 TRP A C 1
ATOM 3630 O O . TRP A 1 235 ? -15.609 -6.334 -17.741 1.00 23.80 590 TRP A O 1
ATOM 3651 N N . PHE A 1 236 ? -14.431 -7.269 -19.417 1.00 22.80 591 PHE A N 1
ATOM 3652 C CA . PHE A 1 236 ? -13.123 -6.934 -18.856 1.00 21.81 591 PHE A CA 1
ATOM 3653 C C . PHE A 1 236 ? -12.262 -6.295 -19.942 1.00 22.92 591 PHE A C 1
ATOM 3654 O O . PHE A 1 236 ? -11.197 -6.808 -20.299 1.00 20.55 591 PHE A O 1
ATOM 3671 N N . PRO A 1 237 ? -12.692 -5.149 -20.474 1.00 25.38 592 PRO A N 1
ATOM 3672 C CA . PRO A 1 237 ? -11.941 -4.516 -21.568 1.00 24.23 592 PRO A CA 1
ATOM 3673 C C . PRO A 1 237 ? -10.538 -4.125 -21.135 1.00 25.14 592 PRO A C 1
ATOM 3674 O O . PRO A 1 237 ? -10.307 -3.705 -20.000 1.00 24.14 592 PRO A O 1
ATOM 3685 N N . GLY A 1 238 ? -9.592 -4.259 -22.060 1.00 23.10 593 GLY A N 1
ATOM 3686 C CA . GLY A 1 238 ? -8.215 -3.958 -21.751 1.00 25.19 593 GLY A CA 1
ATOM 3687 C C . GLY A 1 238 ? -7.440 -5.132 -21.193 1.00 22.79 593 GLY A C 1
ATOM 3688 O O . GLY A 1 238 ? -7.631 -6.273 -21.622 1.00 27.18 593 GLY A O 1
ATOM 3692 N N . ASN A 1 239 ? -6.548 -4.857 -20.237 1.00 23.44 594 ASN A N 1
ATOM 3693 C CA . ASN A 1 239 ? -5.583 -5.842 -19.783 1.00 24.19 594 ASN A CA 1
ATOM 3694 C C . ASN A 1 239 ? -5.340 -5.739 -18.282 1.00 32.58 594 ASN A C 1
ATOM 3695 O O . ASN A 1 239 ? -4.259 -6.093 -17.800 1.00 31.36 594 ASN A O 1
ATOM 3706 N N . GLU A 1 240 ? -6.315 -5.241 -17.533 1.00 35.47 595 GLU A N 1
ATOM 3707 C CA . GLU A 1 240 ? -6.186 -5.176 -16.090 1.00 40.32 595 GLU A CA 1
ATOM 3708 C C . GLU A 1 240 ? -6.661 -6.485 -15.468 1.00 24.06 595 GLU A C 1
ATOM 3709 O O . GLU A 1 240 ? -7.093 -7.416 -16.153 1.00 23.68 595 GLU A O 1
ATOM 3721 N N . GLU A 1 241 ? -6.578 -6.549 -14.144 1.00 26.78 596 GLU A N 1
ATOM 3722 C CA . GLU A 1 241 ? -7.025 -7.724 -13.414 1.00 26.16 596 GLU A CA 1
ATOM 3723 C C . GLU A 1 241 ? -8.504 -7.982 -13.671 1.00 25.29 596 GLU A C 1
ATOM 3724 O O . GLU A 1 241 ? -9.321 -7.059 -13.708 1.00 24.62 596 GLU A O 1
ATOM 3736 N N . VAL A 1 242 ? -8.841 -9.253 -13.867 1.00 25.50 597 VAL A N 1
ATOM 3737 C CA . VAL A 1 242 ? -10.219 -9.685 -14.066 1.00 24.54 597 VAL A CA 1
ATOM 3738 C C . VAL A 1 242 ? -10.800 -9.989 -12.689 1.00 24.61 597 VAL A C 1
ATOM 3739 O O . VAL A 1 242 ? -10.405 -10.964 -12.048 1.00 26.51 597 VAL A O 1
ATOM 3752 N N . GLN A 1 243 ? -11.756 -9.174 -12.245 1.00 26.23 598 GLN A N 1
ATOM 3753 C CA . GLN A 1 243 ? -12.330 -9.286 -10.905 1.00 26.49 598 GLN A CA 1
ATOM 3754 C C . GLN A 1 243 ? -13.739 -9.856 -11.004 1.00 25.08 598 GLN A C 1
ATOM 3755 O O . GLN A 1 243 ? -14.624 -9.239 -11.606 1.00 25.69 598 GLN A O 1
ATOM 3769 N N . VAL A 1 244 ? -13.945 -11.035 -10.412 1.00 23.45 599 VAL A N 1
ATOM 3770 C CA . VAL A 1 244 ? -15.180 -11.788 -10.595 1.00 23.93 599 VAL A CA 1
ATOM 3771 C C . VAL A 1 244 ? -15.741 -12.249 -9.257 1.00 22.31 599 VAL A C 1
ATOM 3772 O O . VAL A 1 244 ? -15.047 -12.298 -8.239 1.00 23.10 599 VAL A O 1
ATOM 3785 N N . ILE A 1 245 ? -17.026 -12.596 -9.285 1.00 28.11 600 ILE A N 1
ATOM 3786 C CA . ILE A 1 245 ? -17.638 -13.390 -8.228 1.00 26.50 600 ILE A CA 1
ATOM 3787 C C . ILE A 1 245 ? -17.289 -14.849 -8.482 1.00 22.90 600 ILE A C 1
ATOM 3788 O O . ILE A 1 245 ? -17.232 -15.294 -9.638 1.00 22.48 600 ILE A O 1
ATOM 3804 N N . GLY A 1 246 ? -17.063 -15.606 -7.408 1.00 25.99 601 GLY A N 1
ATOM 3805 C CA . GLY A 1 246 ? -16.880 -17.036 -7.516 1.00 26.74 601 GLY A CA 1
ATOM 3806 C C . GLY A 1 246 ? -17.767 -17.778 -6.538 1.00 26.95 601 GLY A C 1
ATOM 3807 O O . GLY A 1 246 ? -18.285 -17.212 -5.578 1.00 29.06 601 GLY A O 1
ATOM 3811 N N . LEU A 1 247 ? -17.937 -19.075 -6.797 1.00 27.29 602 LEU A N 1
ATOM 3812 C CA . LEU A 1 247 ? -18.649 -19.950 -5.875 1.00 29.31 602 LEU A CA 1
ATOM 3813 C C . LEU A 1 247 ? -17.700 -20.469 -4.807 1.00 32.76 602 LEU A C 1
ATOM 3814 O O . LEU A 1 247 ? -16.561 -20.844 -5.100 1.00 27.70 602 LEU A O 1
ATOM 3830 N N . ASP A 1 248 ? -18.185 -20.510 -3.567 1.00 32.81 603 ASP A N 1
ATOM 3831 C CA . ASP A 1 248 ? -17.502 -21.267 -2.530 1.00 34.54 603 ASP A CA 1
ATOM 3832 C C . ASP A 1 248 ? -17.237 -22.677 -3.042 1.00 35.43 603 ASP A C 1
ATOM 3833 O O . ASP A 1 248 ? -18.059 -23.258 -3.759 1.00 33.81 603 ASP A O 1
ATOM 3842 N N . THR A 1 249 ? -16.068 -23.212 -2.684 1.00 41.53 604 THR A N 1
ATOM 3843 C CA . THR A 1 249 ? -15.646 -24.515 -3.191 1.00 42.49 604 THR A CA 1
ATOM 3844 C C . THR A 1 249 ? -16.635 -25.612 -2.806 1.00 41.52 604 THR A C 1
ATOM 3845 O O . THR A 1 249 ? -16.983 -26.463 -3.634 1.00 38.83 604 THR A O 1
ATOM 3856 N N . ALA A 1 250 ? -17.084 -25.618 -1.549 1.00 42.95 605 ALA A N 1
ATOM 3857 C CA . ALA A 1 250 ? -18.037 -26.633 -1.114 1.00 42.68 605 ALA A CA 1
ATOM 3858 C C . ALA A 1 250 ? -19.332 -26.537 -1.906 1.00 40.00 605 ALA A C 1
ATOM 3859 O O . ALA A 1 250 ? -19.879 -27.554 -2.345 1.00 39.06 605 ALA A O 1
ATOM 3866 N N . LEU A 1 251 ? -19.832 -25.321 -2.112 1.00 42.12 606 LEU A N 1
ATOM 3867 C CA . LEU A 1 251 ? -21.048 -25.147 -2.894 1.00 39.83 606 LEU A CA 1
ATOM 3868 C C . LEU A 1 251 ? -20.869 -25.692 -4.305 1.00 41.69 606 LEU A C 1
ATOM 3869 O O . LEU A 1 251 ? -21.729 -26.420 -4.818 1.00 42.12 606 LEU A O 1
ATOM 3885 N N . GLU A 1 252 ? -19.749 -25.353 -4.949 1.00 34.76 607 GLU A N 1
ATOM 3886 C CA . GLU A 1 252 ? -19.502 -25.823 -6.308 1.00 34.94 607 GLU A CA 1
ATOM 3887 C C . GLU A 1 252 ? -19.650 -27.335 -6.404 1.00 35.70 607 GLU A C 1
ATOM 3888 O O . GLU A 1 252 ? -20.229 -27.851 -7.368 1.00 33.38 607 GLU A O 1
ATOM 3900 N N . ARG A 1 253 ? -19.116 -28.068 -5.422 1.00 42.27 608 ARG A N 1
ATOM 3901 C CA . ARG A 1 253 ? -19.198 -29.523 -5.482 1.00 45.94 608 ARG A CA 1
ATOM 3902 C C . ARG A 1 253 ? -20.610 -30.007 -5.180 1.00 41.75 608 ARG A C 1
ATOM 3903 O O . ARG A 1 253 ? -21.074 -30.981 -5.781 1.00 40.71 608 ARG A O 1
ATOM 3924 N N . LEU A 1 254 ? -21.315 -29.337 -4.266 1.00 42.45 609 LEU A N 1
ATOM 3925 C CA . LEU A 1 254 ? -22.703 -29.705 -3.999 1.00 42.98 609 LEU A CA 1
ATOM 3926 C C . LEU A 1 254 ? -23.563 -29.566 -5.250 1.00 43.34 609 LEU A C 1
ATOM 3927 O O . LEU A 1 254 ? -24.445 -30.394 -5.502 1.00 43.68 609 LEU A O 1
ATOM 3943 N N . LEU A 1 255 ? -23.327 -28.521 -6.044 1.00 37.20 610 LEU A N 1
ATOM 3944 C CA . LEU A 1 255 ? -24.097 -28.342 -7.271 1.00 36.72 610 LEU A CA 1
ATOM 3945 C C . LEU A 1 255 ? -23.684 -29.356 -8.333 1.00 37.97 610 LEU A C 1
ATOM 3946 O O . LEU A 1 255 ? -24.540 -29.943 -9.006 1.00 38.83 610 LEU A O 1
ATOM 3962 N N . LEU A 1 256 ? -22.379 -29.585 -8.491 1.00 40.09 611 LEU A N 1
ATOM 3963 C CA . LEU A 1 256 ? -21.908 -30.559 -9.471 1.00 42.47 611 LEU A CA 1
ATOM 3964 C C . LEU A 1 256 ? -22.487 -31.943 -9.196 1.00 47.43 611 LEU A C 1
ATOM 3965 O O . LEU A 1 256 ? -22.970 -32.618 -10.113 1.00 47.45 611 LEU A O 1
ATOM 3981 N N . GLN A 1 257 ? -22.456 -32.381 -7.935 1.00 51.78 612 GLN A N 1
ATOM 3982 C CA . GLN A 1 257 ? -22.943 -33.718 -7.609 1.00 54.08 612 GLN A CA 1
ATOM 3983 C C . GLN A 1 257 ? -24.461 -33.806 -7.658 1.00 52.08 612 GLN A C 1
ATOM 3984 O O . GLN A 1 257 ? -25.003 -34.912 -7.752 1.00 52.80 612 GLN A O 1
ATOM 3998 N N . ALA A 1 258 ? -25.159 -32.673 -7.584 1.00 48.43 613 ALA A N 1
ATOM 3999 C CA . ALA A 1 258 ? -26.606 -32.697 -7.744 1.00 47.55 613 ALA A CA 1
ATOM 4000 C C . ALA A 1 258 ? -26.985 -32.915 -9.203 1.00 47.39 613 ALA A C 1
ATOM 4001 O O . ALA A 1 258 ? -27.919 -33.668 -9.503 1.00 48.83 613 ALA A O 1
ATOM 4008 N N . LEU A 1 259 ? -26.263 -32.272 -10.124 1.00 48.27 614 LEU A N 1
ATOM 4009 C CA . LEU A 1 259 ? -26.499 -32.501 -11.545 1.00 48.25 614 LEU A CA 1
ATOM 4010 C C . LEU A 1 259 ? -26.035 -33.883 -11.978 1.00 49.83 614 LEU A C 1
ATOM 4011 O O . LEU A 1 259 ? -26.545 -34.423 -12.964 1.00 50.98 614 LEU A O 1
ATOM 4027 N N . GLN A 1 260 ? -25.064 -34.461 -11.272 1.00 58.71 615 GLN A N 1
ATOM 4028 C CA . GLN A 1 260 ? -24.510 -35.761 -11.615 1.00 58.96 615 GLN A CA 1
ATOM 4029 C C . GLN A 1 260 ? -25.229 -36.907 -10.910 1.00 55.62 615 GLN A C 1
ATOM 4030 O O . GLN A 1 260 ? -24.708 -38.026 -10.877 1.00 55.08 615 GLN A O 1
ATOM 4044 N N . GLY A 1 261 ? -26.408 -36.652 -10.349 1.00 50.89 616 GLY A N 1
ATOM 4045 C CA . GLY A 1 261 ? -27.165 -37.691 -9.681 1.00 52.47 616 GLY A CA 1
ATOM 4046 C C . GLY A 1 261 ? -26.578 -38.155 -8.368 1.00 54.29 616 GLY A C 1
ATOM 4047 O O . GLY A 1 261 ? -26.806 -39.300 -7.969 1.00 54.52 616 GLY A O 1
ATOM 4051 N N . GLY A 1 262 ? -25.832 -37.296 -7.677 1.00 49.08 617 GLY A N 1
ATOM 4052 C CA . GLY A 1 262 ? -25.206 -37.651 -6.423 1.00 51.87 617 GLY A CA 1
ATOM 4053 C C . GLY A 1 262 ? -25.937 -37.187 -5.184 1.00 54.90 617 GLY A C 1
ATOM 4054 O O . GLY A 1 262 ? -25.426 -37.375 -4.075 1.00 55.63 617 GLY A O 1
ATOM 4058 N N . GLY A 1 263 ? -27.118 -36.592 -5.334 1.00 49.63 618 GLY A N 1
ATOM 4059 C CA . GLY A 1 263 ? -27.868 -36.082 -4.203 1.00 50.85 618 GLY A CA 1
ATOM 4060 C C . GLY A 1 263 ? -28.252 -34.629 -4.393 1.00 49.47 618 GLY A C 1
ATOM 4061 O O . GLY A 1 263 ? -27.393 -33.791 -4.679 1.00 48.38 618 GLY A O 1
ATOM 4065 N N . GLY A 1 264 ? -29.538 -34.316 -4.240 1.00 59.62 619 GLY A N 1
ATOM 4066 C CA . GLY A 1 264 ? -29.993 -32.957 -4.425 1.00 56.85 619 GLY A CA 1
ATOM 4067 C C . GLY A 1 264 ? -29.814 -32.096 -3.186 1.00 54.51 619 GLY A C 1
ATOM 4068 O O . GLY A 1 264 ? -29.691 -32.582 -2.062 1.00 54.94 619 GLY A O 1
ATOM 4072 N N . LEU A 1 265 ? -29.814 -30.786 -3.411 1.00 53.22 620 LEU A N 1
ATOM 4073 C CA . LEU A 1 265 ? -29.699 -29.815 -2.335 1.00 52.54 620 LEU A CA 1
ATOM 4074 C C . LEU A 1 265 ? -31.086 -29.406 -1.856 1.00 51.55 620 LEU A C 1
ATOM 4075 O O . LEU A 1 265 ? -32.038 -29.323 -2.638 1.00 48.72 620 LEU A O 1
ATOM 4091 N N . GLU A 1 266 ? -31.187 -29.144 -0.556 1.00 49.68 621 GLU A N 1
ATOM 4092 C CA . GLU A 1 266 ? -32.447 -28.716 0.026 1.00 52.08 621 GLU A CA 1
ATOM 4093 C C . GLU A 1 266 ? -32.917 -27.430 -0.656 1.00 46.63 621 GLU A C 1
ATOM 4094 O O . GLU A 1 266 ? -32.099 -26.581 -1.021 1.00 43.35 621 GLU A O 1
ATOM 4106 N N . PRO A 1 267 ? -34.232 -27.250 -0.833 1.00 47.29 622 PRO A N 1
ATOM 4107 C CA . PRO A 1 267 ? -34.710 -26.029 -1.506 1.00 46.30 622 PRO A CA 1
ATOM 4108 C C . PRO A 1 267 ? -34.290 -24.746 -0.817 1.00 48.58 622 PRO A C 1
ATOM 4109 O O . PRO A 1 267 ? -34.103 -23.723 -1.490 1.00 47.97 622 PRO A O 1
ATOM 4120 N N . GLY A 1 268 ? -34.154 -24.758 0.509 1.00 44.06 623 GLY A N 1
ATOM 4121 C CA . GLY A 1 268 ? -33.710 -23.563 1.205 1.00 45.15 623 GLY A CA 1
ATOM 4122 C C . GLY A 1 268 ? -32.331 -23.109 0.772 1.00 45.37 623 GLY A C 1
ATOM 4123 O O . GLY A 1 268 ? -32.045 -21.908 0.753 1.00 45.14 623 GLY A O 1
ATOM 4127 N N . LEU A 1 269 ? -31.457 -24.055 0.419 1.00 45.43 624 LEU A N 1
ATOM 4128 C CA . LEU A 1 269 ? -30.131 -23.689 -0.061 1.00 45.75 624 LEU A CA 1
ATOM 4129 C C . LEU A 1 269 ? -30.207 -22.944 -1.389 1.00 42.86 624 LEU A C 1
ATOM 4130 O O . LEU A 1 269 ? -29.393 -22.048 -1.643 1.00 41.27 624 LEU A O 1
ATOM 4146 N N . ALA A 1 270 ? -31.175 -23.291 -2.243 1.00 40.96 625 ALA A N 1
ATOM 4147 C CA . ALA A 1 270 ? -31.355 -22.553 -3.491 1.00 37.04 625 ALA A CA 1
ATOM 4148 C C . ALA A 1 270 ? -31.762 -21.112 -3.216 1.00 35.18 625 ALA A C 1
ATOM 4149 O O . ALA A 1 270 ? -31.243 -20.180 -3.845 1.00 32.12 625 ALA A O 1
ATOM 4156 N N . ASP A 1 271 ? -32.688 -20.904 -2.276 1.00 44.70 626 ASP A N 1
ATOM 4157 C CA . ASP A 1 271 ? -33.099 -19.546 -1.932 1.00 47.15 626 ASP A CA 1
ATOM 4158 C C . ASP A 1 271 ? -31.927 -18.736 -1.391 1.00 43.89 626 ASP A C 1
ATOM 4159 O O . ASP A 1 271 ? -31.796 -17.544 -1.692 1.00 39.74 626 ASP A O 1
ATOM 4168 N N . ARG A 1 272 ? -31.067 -19.366 -0.586 1.00 53.81 627 ARG A N 1
ATOM 4169 C CA . ARG A 1 272 ? -29.905 -18.666 -0.049 1.00 55.87 627 ARG A CA 1
ATOM 4170 C C . ARG A 1 272 ? -28.880 -18.394 -1.143 1.00 53.65 627 ARG A C 1
ATOM 4171 O O . ARG A 1 272 ? -28.266 -17.320 -1.178 1.00 52.76 627 ARG A O 1
ATOM 4192 N N . LEU A 1 273 ? -28.680 -19.361 -2.040 1.00 39.29 628 LEU A N 1
ATOM 4193 C CA . LEU A 1 273 ? -27.860 -19.133 -3.222 1.00 37.00 628 LEU A CA 1
ATOM 4194 C C . LEU A 1 273 ? -28.282 -17.854 -3.933 1.00 33.68 628 LEU A C 1
ATOM 4195 O O . LEU A 1 273 ? -27.444 -17.017 -4.288 1.00 32.09 628 LEU A O 1
ATOM 4211 N N . LEU A 1 274 ? -29.587 -17.677 -4.136 1.00 34.50 629 LEU A N 1
ATOM 4212 C CA . LEU A 1 274 ? -30.066 -16.482 -4.820 1.00 34.75 629 LEU A CA 1
ATOM 4213 C C . LEU A 1 274 ? -29.783 -15.234 -3.997 1.00 30.93 629 LEU A C 1
ATOM 4214 O O . LEU A 1 274 ? -29.316 -14.220 -4.528 1.00 30.35 629 LEU A O 1
ATOM 4230 N N . ALA A 1 275 ? -30.074 -15.288 -2.699 1.00 32.70 630 ALA A N 1
ATOM 4231 C CA . ALA A 1 275 ? -29.818 -14.143 -1.832 1.00 33.99 630 ALA A CA 1
ATOM 4232 C C . ALA A 1 275 ? -28.342 -13.767 -1.835 1.00 32.53 630 ALA A C 1
ATOM 4233 O O . ALA A 1 275 ? -27.997 -12.581 -1.853 1.00 31.55 630 ALA A O 1
ATOM 4240 N N . GLN A 1 276 ? -27.457 -14.763 -1.799 1.00 31.77 631 GLN A N 1
ATOM 4241 C CA . GLN A 1 276 ? -26.026 -14.480 -1.757 1.00 33.65 631 GLN A CA 1
ATOM 4242 C C . GLN A 1 276 ? -25.524 -13.940 -3.085 1.00 30.04 631 GLN A C 1
ATOM 4243 O O . GLN A 1 276 ? -24.543 -13.185 -3.114 1.00 26.18 631 GLN A O 1
ATOM 4257 N N . THR A 1 277 ? -26.174 -14.318 -4.193 1.00 30.48 632 THR A N 1
ATOM 4258 C CA . THR A 1 277 ? -25.804 -13.760 -5.489 1.00 28.09 632 THR A CA 1
ATOM 4259 C C . THR A 1 277 ? -26.153 -12.279 -5.562 1.00 29.26 632 THR A C 1
ATOM 4260 O O . THR A 1 277 ? -25.388 -11.483 -6.115 1.00 27.60 632 THR A O 1
ATOM 4271 N N . GLN A 1 278 ? -27.310 -11.891 -5.015 1.00 29.89 633 GLN A N 1
ATOM 4272 C CA . GLN A 1 278 ? -27.647 -10.472 -4.934 1.00 33.37 633 GLN A CA 1
ATOM 4273 C C . GLN A 1 278 ? -26.631 -9.714 -4.087 1.00 30.23 633 GLN A C 1
ATOM 4274 O O . GLN A 1 278 ? -26.217 -8.606 -4.444 1.00 29.52 633 GLN A O 1
ATOM 4288 N N . GLU A 1 279 ? -26.230 -10.286 -2.951 1.00 32.50 634 GLU A N 1
ATOM 4289 C CA . GLU A 1 279 ? -25.248 -9.620 -2.100 1.00 34.71 634 GLU A CA 1
ATOM 4290 C C . GLU A 1 279 ? -23.916 -9.463 -2.822 1.00 28.98 634 GLU A C 1
ATOM 4291 O O . GLU A 1 279 ? -23.270 -8.410 -2.729 1.00 25.47 634 GLU A O 1
ATOM 4303 N N . ALA A 1 280 ? -23.491 -10.500 -3.551 1.00 31.02 635 ALA A N 1
ATOM 4304 C CA . ALA A 1 280 ? -22.251 -10.415 -4.319 1.00 27.60 635 ALA A CA 1
ATOM 4305 C C . ALA A 1 280 ? -22.352 -9.363 -5.413 1.00 26.93 635 ALA A C 1
ATOM 4306 O O . ALA A 1 280 ? -21.366 -8.685 -5.728 1.00 26.85 635 ALA A O 1
ATOM 4313 N N . LEU A 1 281 ? -23.527 -9.227 -6.027 1.00 25.79 636 LEU A N 1
ATOM 4314 C CA . LEU A 1 281 ? -23.706 -8.188 -7.034 1.00 26.44 636 LEU A CA 1
ATOM 4315 C C . LEU A 1 281 ? -23.535 -6.801 -6.424 1.00 27.97 636 LEU A C 1
ATOM 4316 O O . LEU A 1 281 ? -22.880 -5.929 -7.009 1.00 26.80 636 LEU A O 1
ATOM 4332 N N . SER A 1 282 ? -24.128 -6.576 -5.252 1.00 29.40 637 SER A N 1
ATOM 4333 C CA . SER A 1 282 ? -23.982 -5.287 -4.581 1.00 30.77 637 SER A CA 1
ATOM 4334 C C . SER A 1 282 ? -22.524 -5.001 -4.246 1.00 29.42 637 SER A C 1
ATOM 4335 O O . SER A 1 282 ? -22.071 -3.854 -4.337 1.00 30.23 637 SER A O 1
ATOM 4343 N N . ARG A 1 283 ? -21.776 -6.032 -3.854 1.00 25.78 638 ARG A N 1
ATOM 4344 C CA . ARG A 1 283 ? -20.359 -5.858 -3.557 1.00 25.79 638 ARG A CA 1
ATOM 4345 C C . ARG A 1 283 ? -19.574 -5.489 -4.811 1.00 24.49 638 ARG A C 1
ATOM 4346 O O . ARG A 1 283 ? -18.814 -4.515 -4.810 1.00 25.55 638 ARG A O 1
ATOM 4367 N N . GLN A 1 284 ? -19.749 -6.247 -5.900 1.00 23.43 639 GLN A N 1
ATOM 4368 C CA . GLN A 1 284 ? -19.069 -5.900 -7.145 1.00 24.20 639 GLN A CA 1
ATOM 4369 C C . GLN A 1 284 ? -19.345 -4.447 -7.526 1.00 27.49 639 GLN A C 1
ATOM 4370 O O . GLN A 1 284 ? -18.435 -3.708 -7.922 1.00 26.33 639 GLN A O 1
ATOM 4384 N N . GLU A 1 285 ? -20.606 -4.020 -7.411 1.00 26.47 640 GLU A N 1
ATOM 4385 C CA . GLU A 1 285 ? -20.951 -2.637 -7.717 1.00 29.13 640 GLU A CA 1
ATOM 4386 C C . GLU A 1 285 ? -20.208 -1.673 -6.799 1.00 29.19 640 GLU A C 1
ATOM 4387 O O . GLU A 1 285 ? -19.707 -0.634 -7.246 1.00 28.45 640 GLU A O 1
ATOM 4399 N N . MET A 1 286 ? -20.135 -2.000 -5.511 1.00 32.36 641 MET A N 1
ATOM 4400 C CA . MET A 1 286 ? -19.421 -1.145 -4.567 1.00 35.99 641 MET A CA 1
ATOM 4401 C C . MET A 1 286 ? -17.930 -1.099 -4.888 1.00 32.08 641 MET A C 1
ATOM 4402 O O . MET A 1 286 ? -17.295 -0.044 -4.771 1.00 31.42 641 MET A O 1
ATOM 4416 N N . LEU A 1 287 ? -17.351 -2.229 -5.302 1.00 32.63 642 LEU A N 1
ATOM 4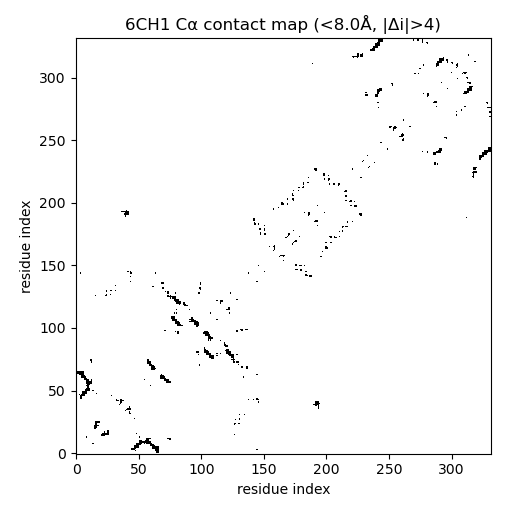417 C CA . LEU A 1 287 ? -15.938 -2.265 -5.670 1.00 31.05 642 LEU A CA 1
ATOM 4418 C C . LEU A 1 287 ? -15.660 -1.644 -7.032 1.00 30.65 642 LEU A C 1
ATOM 4419 O O . LEU A 1 287 ? -14.488 -1.449 -7.373 1.00 31.11 642 LEU A O 1
ATOM 4435 N N . GLY A 1 288 ? -16.692 -1.329 -7.810 1.00 29.12 643 GLY A N 1
ATOM 4436 C CA . GLY A 1 288 ? -16.487 -0.929 -9.188 1.00 29.56 643 GLY A CA 1
ATOM 4437 C C . GLY A 1 288 ? -16.055 -2.052 -10.104 1.00 28.77 643 GLY A C 1
ATOM 4438 O O . GLY A 1 288 ? -15.447 -1.790 -11.148 1.00 27.49 643 GLY A O 1
ATOM 4442 N N . ALA A 1 289 ? -16.343 -3.308 -9.739 1.00 26.92 644 ALA A N 1
ATOM 4443 C CA . ALA A 1 289 ? -15.962 -4.461 -10.537 1.00 24.26 644 ALA A CA 1
ATOM 4444 C C . ALA A 1 289 ? -17.158 -4.948 -11.336 1.00 23.07 644 ALA A C 1
ATOM 4445 O O . ALA A 1 289 ? -18.302 -4.616 -11.013 1.00 23.82 644 ALA A O 1
ATOM 4452 N N . PRO A 1 290 ? -16.947 -5.731 -12.391 1.00 26.27 645 PRO A N 1
ATOM 4453 C CA . PRO A 1 290 ? -18.072 -6.128 -13.249 1.00 24.55 645 PRO A CA 1
ATOM 4454 C C . PRO A 1 290 ? -19.026 -7.064 -12.527 1.00 26.01 645 PRO A C 1
ATOM 4455 O O . PRO A 1 290 ? -18.630 -7.778 -11.592 1.00 24.86 645 PRO A O 1
ATOM 4466 N N . PRO A 1 291 ? -20.318 -7.106 -12.959 1.00 26.28 646 PRO A N 1
ATOM 4467 C CA . PRO A 1 291 ? -21.319 -8.004 -12.372 1.00 26.16 646 PRO A CA 1
ATOM 4468 C C . PRO A 1 291 ? -21.230 -9.438 -12.894 1.00 25.43 646 PRO A C 1
ATOM 4469 O O . PRO A 1 291 ? -22.219 -10.023 -13.343 1.00 24.21 646 PRO A O 1
ATOM 4480 N N . VAL A 1 292 ? -20.034 -10.016 -12.811 1.00 23.63 647 VAL A N 1
ATOM 4481 C CA . VAL A 1 292 ? -19.707 -11.267 -13.483 1.00 24.63 647 VAL A CA 1
ATOM 4482 C C . VAL A 1 292 ? -19.491 -12.359 -12.447 1.00 25.50 647 VAL A C 1
ATOM 4483 O O . VAL A 1 292 ? -18.685 -12.201 -11.520 1.00 25.08 647 VAL A O 1
ATOM 4496 N N . LEU A 1 293 ? -20.185 -13.476 -12.633 1.00 24.02 648 LEU A N 1
ATOM 4497 C CA . LEU A 1 293 ? -19.964 -14.706 -11.889 1.00 25.12 648 LEU A CA 1
ATOM 4498 C C . LEU A 1 293 ? -19.280 -15.695 -12.827 1.00 26.80 648 LEU A C 1
ATOM 4499 O O . LEU A 1 293 ? -19.789 -15.971 -13.923 1.00 23.74 648 LEU A O 1
ATOM 4515 N N . LEU A 1 294 ? -18.122 -16.207 -12.408 1.00 30.87 649 LEU A N 1
ATOM 4516 C CA . LEU A 1 294 ? -17.331 -17.150 -13.191 1.00 28.73 649 LEU A CA 1
ATOM 4517 C C . LEU A 1 294 ? -17.450 -18.531 -12.562 1.00 27.29 649 LEU A C 1
ATOM 4518 O O . LEU A 1 294 ? -17.185 -18.691 -11.365 1.00 23.33 649 LEU A O 1
ATOM 4534 N N . VAL A 1 295 ? -17.840 -19.532 -13.359 1.00 26.63 650 VAL A N 1
ATOM 4535 C CA . VAL A 1 295 ? -18.152 -20.854 -12.827 1.00 26.88 650 VAL A CA 1
ATOM 4536 C C . VAL A 1 295 ? -17.601 -21.965 -13.712 1.00 27.64 650 VAL A C 1
ATOM 4537 O O . VAL A 1 295 ? -17.286 -21.770 -14.889 1.00 27.47 650 VAL A O 1
ATOM 4550 N N . ASN A 1 296 ? -17.493 -23.149 -13.110 1.00 25.82 651 ASN A N 1
ATOM 4551 C CA . ASN A 1 296 ? -17.176 -24.364 -13.845 1.00 26.43 651 ASN A CA 1
ATOM 4552 C C . ASN A 1 296 ? -18.100 -24.503 -15.049 1.00 26.02 651 ASN A C 1
ATOM 4553 O O . ASN A 1 296 ? -19.303 -24.240 -14.965 1.00 25.48 651 ASN A O 1
ATOM 4564 N N . HIS A 1 297 ? -17.516 -24.910 -16.181 1.00 30.77 652 HIS A N 1
ATOM 4565 C CA . HIS A 1 297 ? -18.256 -24.995 -17.438 1.00 29.16 652 HIS A CA 1
ATOM 4566 C C . HIS A 1 297 ? -19.552 -25.777 -17.272 1.00 26.68 652 HIS A C 1
ATOM 4567 O O . HIS A 1 297 ? -20.591 -25.392 -17.811 1.00 25.44 652 HIS A O 1
ATOM 4581 N N . ALA A 1 298 ? -19.511 -26.874 -16.515 1.00 29.78 653 ALA A N 1
ATOM 4582 C CA . ALA A 1 298 ? -20.685 -27.725 -16.362 1.00 30.61 653 ALA A CA 1
ATOM 4583 C C . ALA A 1 298 ? -21.831 -27.020 -15.650 1.00 31.20 653 ALA A C 1
ATOM 4584 O O . ALA A 1 298 ? -22.975 -27.465 -15.762 1.00 31.56 653 ALA A O 1
ATOM 4591 N N . LEU A 1 299 ? -21.557 -25.935 -14.925 1.00 26.62 654 LEU A N 1
ATOM 4592 C CA . LEU A 1 299 ? -22.577 -25.231 -14.158 1.00 24.07 654 LEU A CA 1
ATOM 4593 C C . LEU A 1 299 ? -23.109 -23.985 -14.853 1.00 24.97 654 LEU A C 1
ATOM 4594 O O . LEU A 1 299 ? -24.117 -23.428 -14.398 1.00 23.30 654 LEU A O 1
ATOM 4610 N N . ARG A 1 300 ? -22.463 -23.526 -15.926 1.00 22.51 655 ARG A N 1
ATOM 4611 C CA . ARG A 1 300 ? -22.801 -22.216 -16.479 1.00 22.17 655 ARG A CA 1
ATOM 4612 C C . ARG A 1 300 ? -24.246 -22.117 -16.959 1.00 22.64 655 ARG A C 1
ATOM 4613 O O . ARG A 1 300 ? -24.949 -21.187 -16.532 1.00 21.46 655 ARG A O 1
ATOM 4634 N N . PRO A 1 301 ? -24.751 -22.997 -17.836 1.00 27.40 656 PRO A N 1
ATOM 4635 C CA . PRO A 1 301 ? -26.152 -22.836 -18.269 1.00 27.88 656 PRO A CA 1
ATOM 4636 C C . PRO A 1 301 ? -27.149 -22.898 -17.124 1.00 27.67 656 PRO A C 1
ATOM 4637 O O . PRO A 1 301 ? -28.068 -22.073 -17.067 1.00 25.83 656 PRO A O 1
ATOM 4648 N N . LEU A 1 302 ? -26.987 -23.851 -16.203 1.00 28.15 657 LEU A N 1
ATOM 4649 C CA . LEU A 1 302 ? -27.906 -23.977 -15.075 1.00 28.72 657 LEU A CA 1
ATOM 4650 C C . LEU A 1 302 ? -27.980 -22.678 -14.280 1.00 28.44 657 LEU A C 1
ATOM 4651 O O . LEU A 1 302 ? -29.064 -22.115 -14.074 1.00 27.69 657 LEU A O 1
ATOM 4667 N N . LEU A 1 303 ? -26.828 -22.202 -13.798 1.00 22.64 658 LEU A N 1
ATOM 4668 C CA . LEU A 1 303 ? -26.818 -21.022 -12.942 1.00 23.14 658 LEU A CA 1
ATOM 4669 C C . LEU A 1 303 ? -27.188 -19.760 -13.714 1.00 22.90 658 LEU A C 1
ATOM 4670 O O . LEU A 1 303 ? -27.797 -18.849 -13.148 1.00 22.65 658 LEU A O 1
ATOM 4686 N N . SER A 1 304 ? -26.828 -19.675 -14.995 1.00 23.75 659 SER A N 1
ATOM 4687 C CA . SER A 1 304 ? -27.278 -18.540 -15.794 1.00 26.14 659 SER A CA 1
ATOM 4688 C C . SER A 1 304 ? -28.798 -18.464 -15.817 1.00 24.87 659 SER A C 1
ATOM 4689 O O . SER A 1 304 ? -29.380 -17.401 -15.578 1.00 25.06 659 SER A O 1
ATOM 4697 N N . ARG A 1 305 ? -29.459 -19.589 -16.102 1.00 22.12 660 ARG A N 1
ATOM 4698 C CA . ARG A 1 305 ? -30.920 -19.612 -16.132 1.00 25.70 660 ARG A CA 1
ATOM 4699 C C . ARG A 1 305 ? -31.506 -19.458 -14.733 1.00 24.96 660 ARG A C 1
ATOM 4700 O O . ARG A 1 305 ? -32.468 -18.706 -14.530 1.00 24.32 660 ARG A O 1
ATOM 4721 N N . PHE A 1 306 ? -30.949 -20.166 -13.755 1.00 23.81 661 PHE A N 1
ATOM 4722 C CA . PHE A 1 306 ? -31.499 -20.111 -12.404 1.00 26.06 661 PHE A CA 1
ATOM 4723 C C . PHE A 1 306 ? -31.393 -18.707 -11.814 1.00 26.88 661 PHE A C 1
ATOM 4724 O O . PHE A 1 306 ? -32.355 -18.194 -11.227 1.00 28.47 661 PHE A O 1
ATOM 4741 N N . LEU A 1 307 ? -30.227 -18.072 -11.948 1.00 22.01 662 LEU A N 1
ATOM 4742 C CA . LEU A 1 307 ? -29.982 -16.803 -11.265 1.00 21.80 662 LEU A CA 1
ATOM 4743 C C . LEU A 1 307 ? -30.456 -15.593 -12.062 1.00 26.91 662 LEU A C 1
ATOM 4744 O O . LEU A 1 307 ? -30.959 -14.629 -11.474 1.00 26.03 662 LEU A O 1
ATOM 4760 N N . ARG A 1 308 ? -30.303 -15.602 -13.386 1.00 23.47 663 ARG A N 1
ATOM 4761 C CA . ARG A 1 308 ? -30.652 -14.407 -14.143 1.00 23.81 663 ARG A CA 1
ATOM 4762 C C . ARG A 1 308 ? -32.152 -14.199 -14.249 1.00 24.60 663 ARG A C 1
ATOM 4763 O O . ARG A 1 308 ? -32.577 -13.101 -14.628 1.00 24.10 663 ARG A O 1
ATOM 4784 N N . ARG A 1 309 ? -32.949 -15.216 -13.926 1.00 33.50 664 ARG A N 1
ATOM 4785 C CA . ARG A 1 309 ? -34.395 -15.052 -13.891 1.00 34.68 664 ARG A CA 1
ATOM 4786 C C . ARG A 1 309 ? -34.789 -13.971 -12.891 1.00 39.65 664 ARG A C 1
ATOM 4787 O O . ARG A 1 309 ? -35.655 -13.134 -13.176 1.00 38.52 664 ARG A O 1
ATOM 4808 N N . SER A 1 310 ? -34.144 -13.959 -11.725 1.00 38.22 665 SER A N 1
ATOM 4809 C CA . SER A 1 310 ? -34.367 -12.932 -10.713 1.00 42.16 665 SER A CA 1
ATOM 4810 C C . SER A 1 310 ? -33.398 -11.758 -10.824 1.00 42.18 665 SER A C 1
ATOM 4811 O O . SER A 1 310 ? -33.769 -10.630 -10.477 1.00 43.64 665 SER A O 1
ATOM 4819 N N . LEU A 1 311 ? -32.164 -11.991 -11.287 1.00 38.31 666 LEU A N 1
ATOM 4820 C CA . LEU A 1 311 ? -31.129 -10.958 -11.368 1.00 34.96 666 LEU A CA 1
ATOM 4821 C C . LEU A 1 311 ? -30.622 -10.873 -12.803 1.00 31.40 666 LEU A C 1
ATOM 4822 O O . LEU A 1 311 ? -29.526 -11.363 -13.110 1.00 28.74 666 LEU A O 1
ATOM 4838 N N . PRO A 1 312 ? -31.375 -10.235 -13.703 1.00 34.14 667 PRO A N 1
ATOM 4839 C CA . PRO A 1 312 ? -30.927 -10.158 -15.103 1.00 32.42 667 PRO A CA 1
ATOM 4840 C C . PRO A 1 312 ? -29.636 -9.384 -15.297 1.00 29.56 667 PRO A C 1
ATOM 4841 O O . PRO A 1 312 ? -28.988 -9.543 -16.340 1.00 27.71 667 PRO A O 1
ATOM 4852 N N . GLN A 1 313 ? -29.232 -8.559 -14.329 1.00 26.74 668 GLN A N 1
ATOM 4853 C CA . GLN A 1 313 ? -27.971 -7.837 -14.443 1.00 26.21 668 GLN A CA 1
ATOM 4854 C C . GLN A 1 313 ? -26.755 -8.738 -14.272 1.00 24.24 668 GLN A C 1
ATOM 4855 O O . GLN A 1 313 ? -25.638 -8.317 -14.596 1.00 24.48 668 GLN A O 1
ATOM 4869 N N . LEU A 1 314 ? -26.936 -9.946 -13.753 1.00 22.98 669 LEU A N 1
ATOM 4870 C CA . LEU A 1 314 ? -25.810 -10.837 -13.539 1.00 21.92 669 LEU A CA 1
ATOM 4871 C C . LEU A 1 314 ? -25.314 -11.390 -14.870 1.00 21.27 669 LEU A C 1
ATOM 4872 O O . LEU A 1 314 ? -26.102 -11.687 -15.772 1.00 21.14 669 LEU A O 1
ATOM 4888 N N . VAL A 1 315 ? -23.997 -11.538 -14.983 1.00 25.50 670 VAL A N 1
ATOM 4889 C CA . VAL A 1 315 ? -23.355 -12.179 -16.127 1.00 24.59 670 VAL A CA 1
ATOM 4890 C C . VAL A 1 315 ? -22.712 -13.453 -15.602 1.00 19.46 670 VAL A C 1
ATOM 4891 O O . VAL A 1 315 ? -21.926 -13.408 -14.649 1.00 19.85 670 VAL A O 1
ATOM 4904 N N . VAL A 1 316 ? -23.051 -14.589 -16.202 1.00 18.47 671 VAL A N 1
ATOM 4905 C CA . VAL A 1 316 ? -22.513 -15.879 -15.781 1.00 28.14 671 VAL A CA 1
ATOM 4906 C C . VAL A 1 316 ? -21.621 -16.400 -16.900 1.00 19.12 671 VAL A C 1
ATOM 4907 O O . VAL A 1 316 ? -22.108 -16.736 -17.991 1.00 18.92 671 VAL A O 1
ATOM 4920 N N . LEU A 1 317 ? -20.321 -16.480 -16.628 1.00 19.49 672 LEU A N 1
ATOM 4921 C CA . LEU A 1 317 ? -19.333 -16.927 -17.596 1.00 19.69 672 LEU A CA 1
ATOM 4922 C C . LEU A 1 317 ? -18.726 -18.255 -17.159 1.00 21.26 672 LEU A C 1
ATOM 4923 O O . LEU A 1 317 ? -18.626 -18.555 -15.965 1.00 20.91 672 LEU A O 1
ATOM 4939 N N . SER A 1 318 ? -18.326 -19.049 -18.147 1.00 24.43 673 SER A N 1
ATOM 4940 C CA . SER A 1 318 ? -17.626 -20.302 -17.921 1.00 22.93 673 SER A CA 1
ATOM 4941 C C . SER A 1 318 ? -16.126 -20.050 -17.890 1.00 23.57 673 SER A C 1
ATOM 4942 O O . SER A 1 318 ? -15.616 -19.159 -18.572 1.00 22.63 673 SER A O 1
ATOM 4950 N N . ASN A 1 319 ? -15.413 -20.849 -17.091 1.00 29.90 674 ASN A N 1
ATOM 4951 C CA . ASN A 1 319 ? -13.960 -20.747 -17.083 1.00 30.64 674 ASN A CA 1
ATOM 4952 C C . ASN A 1 319 ? -13.358 -21.050 -18.450 1.00 24.68 674 ASN A C 1
ATOM 4953 O O . ASN A 1 319 ? -12.238 -20.614 -18.733 1.00 24.52 674 ASN A O 1
ATOM 4964 N N . LEU A 1 320 ? -14.074 -21.774 -19.307 1.00 25.39 675 LEU A N 1
ATOM 4965 C CA . LEU A 1 320 ? -13.591 -22.035 -20.660 1.00 29.09 675 LEU A CA 1
ATOM 4966 C C . LEU A 1 320 ? -13.758 -20.845 -21.599 1.00 30.73 675 LEU A C 1
ATOM 4967 O O . LEU A 1 320 ? -13.152 -20.838 -22.676 1.00 31.49 675 LEU A O 1
ATOM 4983 N N . GLU A 1 321 ? -14.540 -19.837 -21.218 1.00 22.16 676 GLU A N 1
ATOM 4984 C CA . GLU A 1 321 ? -14.748 -18.672 -22.067 1.00 21.52 676 GLU A CA 1
ATOM 4985 C C . GLU A 1 321 ? -13.769 -17.549 -21.758 1.00 21.53 676 GLU A C 1
ATOM 4986 O O . GLU A 1 321 ? -13.469 -16.735 -22.638 1.00 21.87 676 GLU A O 1
ATOM 4998 N N . LEU A 1 322 ? -13.268 -17.483 -20.530 1.00 25.85 677 LEU A N 1
ATOM 4999 C CA . LEU A 1 322 ? -12.412 -16.380 -20.114 1.00 26.54 677 LEU A CA 1
ATOM 5000 C C . LEU A 1 322 ? -11.013 -16.563 -20.697 1.00 27.69 677 LEU A C 1
ATOM 5001 O O . LEU A 1 322 ? -10.377 -17.603 -20.488 1.00 28.86 677 LEU A O 1
ATOM 5017 N N . SER A 1 323 ? -10.537 -15.552 -21.426 1.00 24.09 678 SER A N 1
ATOM 5018 C CA . SER A 1 323 ? -9.240 -15.621 -22.085 1.00 26.47 678 SER A CA 1
ATOM 5019 C C . SER A 1 323 ? -8.172 -16.137 -21.131 1.00 30.52 678 SER A C 1
ATOM 5020 O O . SER A 1 323 ? -8.040 -15.655 -20.002 1.00 28.33 678 SER A O 1
ATOM 5028 N N . ASP A 1 324 ? -7.393 -17.112 -21.604 1.00 37.00 679 ASP A N 1
ATOM 5029 C CA . ASP A 1 324 ? -6.454 -17.812 -20.735 1.00 41.85 679 ASP A CA 1
ATOM 5030 C C . ASP A 1 324 ? -5.267 -16.955 -20.311 1.00 38.56 679 ASP A C 1
ATOM 5031 O O . ASP A 1 324 ? -4.568 -17.333 -19.364 1.00 39.34 679 ASP A O 1
ATOM 5040 N N . ASN A 1 325 ? -5.026 -15.818 -20.960 1.00 39.28 680 ASN A N 1
ATOM 5041 C CA . ASN A 1 325 ? -3.894 -14.967 -20.612 1.00 38.71 680 ASN A CA 1
ATOM 5042 C C . ASN A 1 325 ? -4.233 -13.916 -19.563 1.00 35.56 680 ASN A C 1
ATOM 5043 O O . ASN A 1 325 ? -3.379 -13.084 -19.250 1.00 34.84 680 ASN A O 1
ATOM 5054 N N . ARG A 1 326 ? -5.449 -13.919 -19.022 1.00 30.14 681 ARG A N 1
ATOM 5055 C CA . ARG A 1 326 ? -5.841 -12.909 -18.054 1.00 29.69 681 ARG A CA 1
ATOM 5056 C C . ARG A 1 326 ? -5.565 -13.400 -16.638 1.00 31.93 681 ARG A C 1
ATOM 5057 O O . ARG A 1 326 ? -5.627 -14.600 -16.346 1.00 31.21 681 ARG A O 1
ATOM 5078 N N . HIS A 1 327 ? -5.236 -12.456 -15.762 1.00 33.22 682 HIS A N 1
ATOM 5079 C CA . HIS A 1 327 ? -5.073 -12.733 -14.342 1.00 37.16 682 HIS A CA 1
ATOM 5080 C C . HIS A 1 327 ? -6.416 -12.516 -13.654 1.00 31.09 682 HIS A C 1
ATOM 5081 O O . HIS A 1 327 ? -6.973 -11.414 -13.705 1.00 27.22 682 HIS A O 1
ATOM 5095 N N . ILE A 1 328 ? -6.932 -13.563 -13.019 1.00 29.10 683 ILE A N 1
ATOM 5096 C CA . ILE A 1 328 ? -8.267 -13.555 -12.426 1.00 28.30 683 ILE A CA 1
ATOM 5097 C C . ILE A 1 328 ? -8.134 -13.401 -10.919 1.00 25.70 683 ILE A C 1
ATOM 5098 O O . ILE A 1 328 ? -7.276 -14.033 -10.298 1.00 26.71 683 ILE A O 1
ATOM 5114 N N . ARG A 1 329 ? -9.004 -12.583 -10.328 1.00 25.72 684 ARG A N 1
ATOM 5115 C CA . ARG A 1 329 ? -9.108 -12.459 -8.880 1.00 30.10 684 ARG A CA 1
ATOM 5116 C C . ARG A 1 329 ? -10.572 -12.554 -8.490 1.00 29.76 684 ARG A C 1
ATOM 5117 O O . ARG A 1 329 ? -11.407 -11.809 -9.011 1.00 29.18 684 ARG A O 1
ATOM 5138 N N . MET A 1 330 ? -10.885 -13.479 -7.591 1.00 25.69 685 MET A N 1
ATOM 5139 C CA . MET A 1 330 ? -12.237 -13.595 -7.056 1.00 30.72 685 MET A CA 1
ATOM 5140 C C . MET A 1 330 ? -12.406 -12.504 -6.010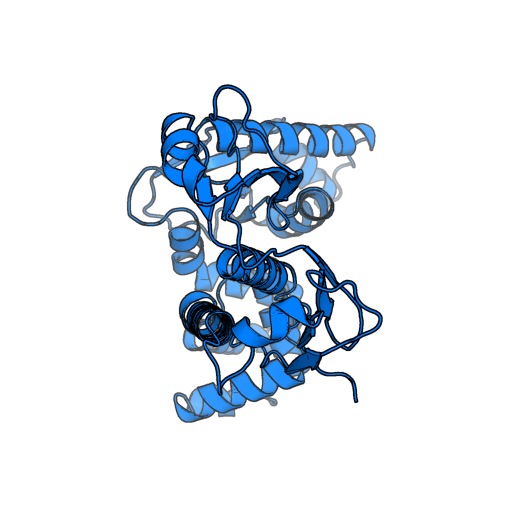 1.00 29.01 685 MET A C 1
ATOM 5141 O O . MET A 1 330 ? -11.876 -12.607 -4.904 1.00 29.51 685 MET A O 1
ATOM 5155 N N . THR A 1 331 ? -13.136 -11.442 -6.352 1.00 28.15 686 THR A N 1
ATOM 5156 C CA . THR A 1 331 ? -13.343 -10.351 -5.405 1.00 29.02 686 THR A CA 1
ATOM 5157 C C . THR A 1 331 ? -14.574 -10.547 -4.530 1.00 25.10 686 THR A C 1
ATOM 5158 O O . THR A 1 331 ? -14.744 -9.814 -3.552 1.00 25.56 686 THR A O 1
ATOM 5169 N N . ALA A 1 332 ? -15.425 -11.515 -4.853 1.00 28.81 687 ALA A N 1
ATOM 5170 C CA . ALA A 1 332 ? -16.597 -11.829 -4.054 1.00 29.37 687 ALA A CA 1
ATOM 5171 C C . ALA A 1 332 ? -16.867 -13.318 -4.194 1.00 28.09 687 ALA A C 1
ATOM 5172 O O . ALA A 1 332 ? -16.585 -13.914 -5.238 1.00 26.00 687 ALA A O 1
ATOM 5179 N N . THR A 1 333 ? -17.418 -13.914 -3.139 1.00 30.53 688 THR A N 1
ATOM 5180 C CA . THR A 1 333 ? -17.648 -15.353 -3.088 1.00 30.31 688 THR A CA 1
ATOM 5181 C C . THR A 1 333 ? -19.089 -15.617 -2.670 1.00 31.16 688 THR A C 1
ATOM 5182 O O . THR A 1 333 ? -19.523 -15.155 -1.606 1.00 32.10 688 THR A O 1
ATOM 5193 N N . ILE A 1 334 ? -19.808 -16.381 -3.487 1.00 27.49 689 ILE A N 1
ATOM 5194 C CA . ILE A 1 334 ? -21.147 -16.860 -3.153 1.00 29.41 689 ILE A CA 1
ATOM 5195 C C . ILE A 1 334 ? -20.999 -18.184 -2.417 1.00 32.90 689 ILE A C 1
ATOM 5196 O O . ILE A 1 334 ? -20.402 -19.130 -2.943 1.00 32.00 689 ILE A O 1
ATOM 5212 N N . GLY A 1 335 ? -21.550 -18.256 -1.208 1.00 36.04 690 GLY A N 1
ATOM 5213 C CA . GLY A 1 335 ? -21.514 -19.478 -0.422 1.00 39.10 690 GLY A CA 1
ATOM 5214 C C . GLY A 1 335 ? -20.525 -19.415 0.728 1.00 40.18 690 GLY A C 1
ATOM 5215 O O . GLY A 1 335 ? -19.862 -18.395 0.929 1.00 40.88 690 GLY A O 1
#

Foldseek 3Di:
DFDQKEKEAAQLCCQCCPPVHPVVLVVLLVVLQVCCCVQQVARFDDYHYDYDHVDDRQKMFMDGSNHTDFMDGFHQQWKKWFAPPQFDDDDDAQWDAQRQPRTTIGTDGPVCQVVSVVRVTDIGHRSVSVSNNVSNVCLQCVLVRCDLVRLVVSLVVVCVVVVVLSVVPPPPQPHSVLVSLLSSVCSLLPHGCNPVVLLSVLSNVPSVPDVDSVVSNLSSLLSCLVSVQCVQPNDADEQEAEEEDPVVLVQVVCCVVVNDHDDVVVLVLLQVLLVVQQVVCVVVVHALEYEHASVCQVVCCVSRCVPVVSHRYHYPSSHDPPGHYDHPHYRD

Secondary structure (DSSP, 8-state):
---SSEEEE-GGGTGGG-TTS--HHHHHHHHHHHHHHHHHS--PPP-EEEE-TTS-TTEEEEEETTEEEEEEE--TT-EEEE--S---S--SSEEEE-TTT--EEEEE-GGGHHHHHHTT-EEEEHHHHHHHHHHHHHHHTHHHH--HHHHHHHHHHHHHH-HHHHHHHTTTTS-HHHHHHHHHHHHHTT-----HHHHHHHHHHHTTT---HHHHHHHHHHHTHHHHHHHHS-SSS-EEEEEE-HHHHHHHHHHHTTS-PPPHHHHHHHHHHHHHHHHHHHHHT--SEEEE-GGGHHHHHHHHHTT-TT-EEEETTTS-TTSPEEEEEEE-

InterPro domains:
  IPR001712 Type III secretion system FHIPEP [PF00771] (31-680)
  IPR001712 Type III secretion system FHIPEP [PIRSF005419] (25-689)
  IPR001712 Type III secretion system FHIPEP [PR00949] (38-51)
  IPR001712 Type III secretion system FHIPEP [PR00949] (75-94)
  IPR001712 Type III secretion system FHIPEP [PR00949] (142-158)
  IPR001712 Type III secretion system FHIPEP [PR00949] (161-179)
  IPR001712 Type III secretion system FHIPEP [PR00949] (191-208)
  IPR001712 Type III secretion system FHIPEP [PR00949] (242-256)
  IPR001712 Type III secretion system FHIPEP [PTHR30161] (13-690)
  IPR006301 Flagellar biosynthesis protein FlhA [TIGR01398] (22-689)
  IPR025505 FHIPEP conserved site [PS00994] (147-170)
  IPR042193 FHIPEP, domain 3 [G3DSA:1.10.8.540] (505-592)
  IPR042194 FHIPEP, domain 1 [G3DSA:3.40.30.60] (361-504)
  IPR042196 FHIPEP, domain 4 [G3DSA:3.40.50.12790] (596-689)

CATH classification: 3.40.30.60

Organism: Salmonella typhimurium (strain LT2 / SGSC1412 / ATCC 700720) (NCBI:txid99287)

GO terms:
  GO:0005515 protein binding (F, IPI)

Sequence (332 aa):
GEDSLGMEVGYRLIPMVDFQQDGELLGRIRSIRKKFAQDMGFLPPVVHIRDNMDLQPARYRILMMKGVEIGSGDAYPGRWLAINPGTAAGTLPGEKTVDPAFGLDAIWIESALKEQAQIQGFTVVEASTVVATHLNHLIGQFSSAELFGRQEAQQLLDRVSQEMPKLTEDLVPGVVTLTTLHKVLQNLLAEKVPIRDMRTILETLAEHAPLQSDPHELTAVVRVALGRAITQQWFPGNEEVQVIGLDTALERLLLQALQGGGGLEPGLADRLLAQTQEALSRQEMLGAPPVLLVNHALRPLLSRFLRRSLPQLVVLSNLELSDNRHIRMTATIG

Solvent-accessible surface area: 16851 Å² total; per-residue (Å²): 133,119,37,42,1,7,1,39,2,0,122,88,1,49,50,14,20,33,161,173,95,106,8,63,1,26,34,69,11,134,50,16,42,112,125,22,34,115,61,49,10,3,68,1,20,79,18,75,45,154,88,31,127,128,28,125,42,7,67,0,59,0,15,22,112,37,99,77,39,12,42,10,43,0,30,66,56,89,58,1,0,23,40,67,64,118,21,65,67,87,5,91,47,83,149,48,75,4,44,14,138,46,57,96,2,12,7,1,103,64,96,36,48,100,97,0,86,151,35,35,11,68,17,32,57,4,4,29,5,1,6,56,11,0,50,68,9,0,19,100,36,9,13,91,9,4,21,129,111,26,0,72,82,29,14,76,134,13,33,150,136,24,85,145,36,9,132,77,1,26,106,74,62,4,67,19,84,24,0,28,97,0,0,40,35,0,4,45,30,64,3,6,0,119,58,6,116,37,0,0,76,12,0,42,116,51,11,90,147,49,98,62,38,78,81,0,9,18,40,0,2,60,44,5,5,136,25,1,0,81,48,58,10,97,46,121,143,83,0,54,3,0,2,17,47,110,51,12,56,132,54,17,37,54,32,95,135,72,51,42,76,51,130,95,42,52,35,97,151,7,43,50,38,0,74,114,7,11,58,103,1,142,136,72,70,10,30,41,0,0,26,6,51,63,59,0,14,28,52,1,5,136,60,0,40,192,67,15,82,93,1,14,1,2,0,77,101,4,12,10,133,87,20,151,90,144,100,19,7,74,0,50